Protein AF-A0A1C1CRP5-F1 (afdb_monomer)

Nearest PDB structures (foldseek):
  6kvr-assembly1_B  TM=8.098E-01  e=4.773E-04  Candida albicans
  6c62-assembly1_A  TM=5.305E-01  e=5.080E-01  Pseudomonas sp. ADP

Solvent-accessible surface area (backbone atoms only — not comparable to full-atom values): 12064 Å² total; per-residue (Å²): 129,80,80,52,67,69,58,51,44,52,56,53,55,47,52,35,59,66,62,52,54,75,89,77,50,73,94,62,85,77,65,90,82,62,85,79,63,86,61,44,58,70,77,66,62,77,53,55,70,73,57,50,57,56,73,73,46,52,73,69,59,61,68,70,44,84,86,74,65,75,59,69,38,72,71,68,89,82,67,82,66,62,58,65,71,72,38,59,44,57,64,61,40,49,45,28,69,76,68,75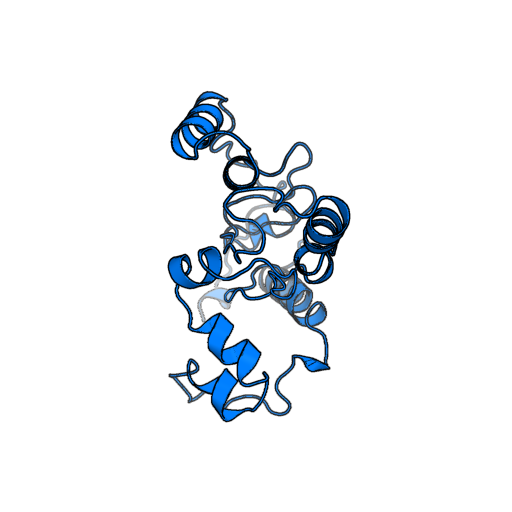,42,70,91,52,94,61,61,60,60,60,75,84,75,60,57,79,56,46,44,53,83,34,68,31,37,63,90,37,72,82,30,52,84,40,61,39,89,88,52,48,41,49,74,59,55,28,71,71,39,91,52,58,61,70,58,27,48,52,56,42,57,70,63,76,63,71,73,69,78,74,77,66,68,81,68,73,75,81,87,73,86,54,84,77,79,79,114

InterPro domains:
  IPR023631 Amidase signature domain [PF01425] (74-135)
  IPR036928 Amidase signature (AS) superfamily [G3DSA:3.90.1300.10] (48-143)
  IPR036928 Amidase signature (AS) superfamily [SSF75304] (32-136)

Mean predicted aligned error: 14.82 Å

Radius of gyration: 20.1 Å; Cα contacts (8 Å, |Δi|>4): 161; chains: 1; bounding box: 51×44×54 Å

Structure (mmCIF, N/CA/C/O backbone):
data_AF-A0A1C1CRP5-F1
#
_entry.id   AF-A0A1C1CRP5-F1
#
loop_
_atom_site.group_PDB
_atom_site.id
_atom_site.type_symbol
_atom_site.label_atom_id
_atom_site.label_alt_id
_atom_site.label_comp_id
_atom_site.label_asym_id
_atom_site.label_entity_id
_atom_site.label_seq_id
_atom_site.pdbx_PDB_ins_code
_atom_site.Cartn_x
_atom_site.Cartn_y
_atom_site.Cartn_z
_atom_site.occupancy
_atom_site.B_iso_or_equiv
_atom_site.auth_seq_id
_atom_site.auth_comp_id
_atom_site.auth_asym_id
_atom_site.auth_atom_id
_atom_site.pdbx_PDB_model_num
ATOM 1 N N . MET A 1 1 ? 32.586 8.707 -6.095 1.00 45.81 1 MET A N 1
ATOM 2 C CA . MET A 1 1 ? 31.789 8.830 -7.333 1.00 45.81 1 MET A CA 1
ATOM 3 C C . MET A 1 1 ? 30.351 9.066 -6.914 1.00 45.81 1 MET A C 1
ATOM 5 O O . MET A 1 1 ? 29.895 8.348 -6.031 1.00 45.81 1 MET A O 1
ATOM 9 N N . ALA A 1 2 ? 29.684 10.099 -7.433 1.00 69.44 2 ALA A N 1
ATOM 10 C CA . ALA A 1 2 ? 28.251 10.264 -7.196 1.00 69.44 2 ALA A CA 1
ATOM 11 C C . ALA A 1 2 ? 27.526 9.038 -7.776 1.00 69.44 2 ALA A C 1
ATOM 13 O O . ALA A 1 2 ? 27.884 8.590 -8.864 1.00 69.44 2 ALA A O 1
ATOM 14 N N . GLN A 1 3 ? 26.585 8.457 -7.032 1.00 75.81 3 GLN A N 1
ATOM 15 C CA . GLN A 1 3 ? 25.761 7.371 -7.562 1.00 75.81 3 GLN A CA 1
ATOM 16 C C . GLN A 1 3 ? 24.954 7.903 -8.747 1.00 75.81 3 GLN A C 1
ATOM 18 O O . GLN A 1 3 ? 24.420 9.012 -8.678 1.00 75.81 3 GLN A O 1
ATOM 23 N N . ASN A 1 4 ? 24.867 7.126 -9.823 1.00 89.00 4 ASN A N 1
ATOM 24 C CA . ASN A 1 4 ? 24.017 7.500 -10.947 1.00 89.00 4 ASN A CA 1
ATOM 25 C C . ASN A 1 4 ? 22.533 7.317 -10.571 1.00 89.00 4 ASN A C 1
ATOM 27 O O . ASN A 1 4 ? 22.198 6.442 -9.766 1.00 89.00 4 ASN A O 1
ATOM 31 N N . TRP A 1 5 ? 21.628 8.105 -11.151 1.00 87.12 5 TRP A N 1
ATOM 32 C CA . TRP A 1 5 ? 20.203 8.065 -10.815 1.00 87.12 5 TRP A CA 1
ATOM 33 C C . TRP A 1 5 ? 19.567 6.700 -11.117 1.00 87.12 5 TRP A C 1
ATOM 35 O O . TRP A 1 5 ? 18.699 6.271 -10.361 1.00 87.12 5 TRP A O 1
ATOM 45 N N . GLN A 1 6 ? 20.033 5.972 -12.142 1.00 90.12 6 GLN A N 1
ATOM 46 C CA . GLN A 1 6 ? 19.580 4.603 -12.426 1.00 90.12 6 GLN A CA 1
ATOM 47 C C . GLN A 1 6 ? 19.955 3.638 -11.294 1.00 90.12 6 GLN A C 1
ATOM 49 O O . GLN A 1 6 ? 19.154 2.786 -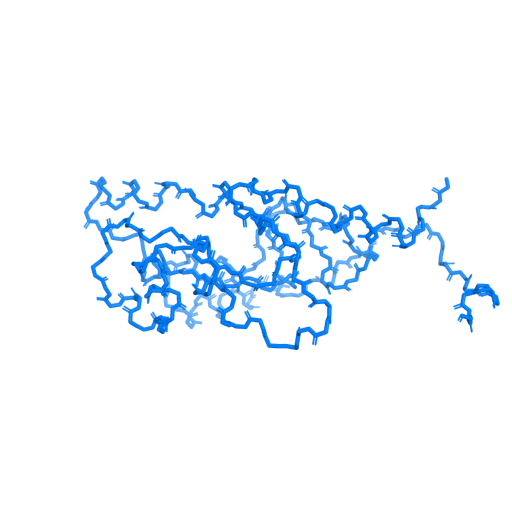10.919 1.00 90.12 6 GLN A O 1
ATOM 54 N N . GLN A 1 7 ? 21.154 3.780 -10.717 1.00 89.44 7 GLN A N 1
ATOM 55 C CA . GLN A 1 7 ? 21.597 2.946 -9.593 1.00 89.44 7 GLN A CA 1
ATOM 56 C C . GLN A 1 7 ? 20.789 3.258 -8.333 1.00 89.44 7 GLN A C 1
ATOM 58 O O . GLN A 1 7 ? 20.370 2.341 -7.625 1.00 89.44 7 GLN A O 1
ATOM 63 N N . ILE A 1 8 ? 20.528 4.547 -8.088 1.00 88.00 8 ILE A N 1
ATOM 64 C CA . ILE A 1 8 ? 19.656 5.004 -7.002 1.00 88.00 8 ILE A CA 1
ATOM 65 C C . ILE A 1 8 ? 18.254 4.413 -7.179 1.00 88.00 8 ILE A C 1
ATOM 67 O O . ILE A 1 8 ? 17.723 3.819 -6.244 1.00 88.00 8 ILE A O 1
ATOM 71 N N . ALA A 1 9 ? 17.669 4.526 -8.374 1.00 87.56 9 ALA A N 1
ATOM 72 C CA . ALA A 1 9 ? 16.340 4.001 -8.674 1.00 87.56 9 ALA A CA 1
ATOM 73 C C . ALA A 1 9 ? 16.270 2.479 -8.492 1.00 87.56 9 ALA A C 1
ATOM 75 O O . ALA A 1 9 ? 15.376 2.007 -7.796 1.00 87.56 9 ALA A O 1
ATOM 76 N N . SER A 1 10 ? 17.240 1.729 -9.031 1.00 88.56 10 SER A N 1
ATOM 77 C CA . SER A 1 10 ? 17.316 0.267 -8.880 1.00 88.56 10 SER A CA 1
ATOM 78 C C . SER A 1 10 ? 17.370 -0.136 -7.406 1.00 88.56 10 SER A C 1
ATOM 80 O O . SER A 1 10 ? 16.533 -0.899 -6.935 1.00 88.56 10 SER A O 1
ATOM 82 N N . THR A 1 11 ? 18.289 0.458 -6.640 1.00 87.00 11 THR A N 1
ATOM 83 C CA . THR A 1 11 ? 18.457 0.160 -5.206 1.00 87.00 11 THR A CA 1
ATOM 84 C C . THR A 1 11 ? 17.205 0.529 -4.398 1.00 87.00 11 THR A C 1
ATOM 86 O O . THR A 1 11 ? 16.767 -0.214 -3.515 1.00 87.00 11 THR A O 1
ATOM 89 N N . THR A 1 12 ? 16.591 1.673 -4.718 1.00 84.94 12 THR A N 1
ATOM 90 C CA . THR A 1 12 ? 15.370 2.144 -4.047 1.00 84.94 12 THR A CA 1
ATOM 91 C C . THR A 1 12 ? 14.186 1.226 -4.343 1.00 84.94 12 THR A C 1
ATOM 93 O O . THR A 1 12 ? 13.394 0.974 -3.444 1.00 84.94 12 THR A O 1
ATOM 96 N N . GLN A 1 13 ? 14.076 0.681 -5.559 1.00 85.75 13 GLN A N 1
ATOM 97 C CA . GLN A 1 13 ? 13.018 -0.264 -5.942 1.00 85.75 13 GLN A CA 1
ATOM 98 C C . GLN A 1 13 ? 13.221 -1.662 -5.347 1.00 85.75 13 GLN A C 1
ATOM 100 O O . GLN A 1 13 ? 12.249 -2.320 -4.974 1.00 85.75 13 GLN A O 1
ATOM 105 N N . GLU A 1 14 ? 14.465 -2.121 -5.212 1.00 87.00 14 GLU A N 1
ATOM 106 C CA . GLU A 1 14 ? 14.773 -3.421 -4.604 1.00 87.00 14 GLU A CA 1
ATOM 107 C C . GLU A 1 14 ? 14.389 -3.481 -3.122 1.00 87.00 14 GLU A C 1
ATOM 109 O O . GLU A 1 14 ? 13.975 -4.530 -2.630 1.00 87.00 14 GLU A O 1
ATOM 114 N N . THR A 1 15 ? 14.474 -2.354 -2.411 1.00 84.50 15 THR A N 1
ATOM 115 C CA . THR A 1 15 ? 14.163 -2.271 -0.976 1.00 84.50 15 THR A CA 1
ATOM 116 C C . THR A 1 15 ? 12.732 -2.741 -0.648 1.00 84.50 15 THR A C 1
ATOM 118 O O . THR A 1 15 ? 12.596 -3.734 0.072 1.00 84.50 15 THR A O 1
ATOM 121 N N . PRO A 1 16 ? 11.652 -2.136 -1.188 1.00 82.06 16 PRO A N 1
ATOM 122 C CA . PRO A 1 16 ? 10.288 -2.593 -0.928 1.00 82.06 16 PRO A CA 1
ATOM 123 C C . PRO A 1 16 ? 10.018 -3.992 -1.496 1.00 82.06 16 PRO A C 1
ATOM 125 O O . PRO A 1 16 ? 9.304 -4.766 -0.863 1.00 82.06 16 PRO A O 1
ATOM 128 N N . LEU A 1 17 ? 10.614 -4.365 -2.636 1.00 83.56 17 LEU A N 1
ATOM 129 C CA . LEU A 1 17 ? 10.466 -5.715 -3.199 1.00 83.56 17 LEU A CA 1
ATOM 130 C C . LEU A 1 17 ? 11.037 -6.798 -2.269 1.00 83.56 17 LEU A C 1
ATOM 132 O O . LEU A 1 17 ? 10.461 -7.885 -2.144 1.00 83.56 17 LEU A O 1
ATOM 136 N N . ASN A 1 18 ? 12.140 -6.500 -1.580 1.00 86.56 18 ASN A N 1
ATOM 137 C CA . ASN A 1 18 ? 12.732 -7.383 -0.578 1.00 86.56 18 ASN A CA 1
ATOM 138 C C . ASN A 1 18 ? 11.898 -7.463 0.705 1.00 86.56 18 ASN A C 1
ATOM 140 O O . ASN A 1 18 ? 11.856 -8.529 1.317 1.00 86.56 18 ASN A O 1
ATOM 144 N N . CYS A 1 19 ? 11.183 -6.396 1.074 1.00 84.56 19 CYS A N 1
ATOM 145 C CA . CYS A 1 19 ? 10.260 -6.402 2.213 1.00 84.56 19 CYS A CA 1
ATOM 146 C C . CYS A 1 19 ? 9.024 -7.286 1.987 1.00 84.56 19 CYS A C 1
ATOM 148 O O . CYS A 1 19 ? 8.374 -7.663 2.958 1.00 84.56 19 CYS A O 1
ATOM 150 N N . ILE A 1 20 ? 8.682 -7.633 0.739 1.00 84.19 20 ILE A N 1
ATOM 151 C CA . ILE A 1 20 ? 7.552 -8.524 0.442 1.00 84.19 20 ILE A CA 1
ATOM 152 C C . ILE A 1 20 ? 7.949 -9.983 0.749 1.00 84.19 20 ILE A C 1
ATOM 154 O O . ILE A 1 20 ? 8.800 -10.546 0.038 1.00 84.19 20 ILE A O 1
ATOM 158 N N . PRO A 1 21 ? 7.305 -10.640 1.737 1.00 83.38 21 PRO A N 1
ATOM 159 C CA . PRO A 1 21 ? 7.503 -12.052 2.042 1.00 83.38 21 PRO A CA 1
ATOM 160 C C . PRO A 1 21 ? 7.280 -12.939 0.818 1.00 83.38 21 PRO A C 1
ATOM 162 O O . PRO A 1 21 ? 6.377 -12.709 0.015 1.00 83.38 21 PRO A O 1
ATOM 165 N N . LYS A 1 22 ? 8.059 -14.021 0.704 1.00 84.56 22 LYS A N 1
ATOM 166 C CA . LYS A 1 22 ? 7.970 -14.960 -0.430 1.00 84.56 22 LYS A CA 1
ATOM 167 C C . LYS A 1 22 ? 6.565 -15.542 -0.621 1.00 84.56 22 LYS A C 1
ATOM 169 O O . LYS A 1 22 ? 6.168 -15.763 -1.756 1.00 84.56 22 LYS A O 1
ATOM 174 N N . VAL A 1 23 ? 5.820 -15.742 0.468 1.00 83.00 23 VAL A N 1
ATOM 175 C CA . VAL A 1 23 ? 4.441 -16.264 0.452 1.00 83.00 23 VAL A CA 1
ATOM 176 C C . VAL A 1 23 ? 3.440 -15.316 -0.221 1.00 83.00 23 VAL A C 1
ATOM 178 O O . VAL A 1 23 ? 2.425 -15.773 -0.729 1.00 83.00 23 VAL A O 1
ATOM 181 N N . TRP A 1 24 ? 3.728 -14.012 -0.282 1.00 80.44 24 TRP A N 1
ATOM 182 C CA . TRP A 1 24 ? 2.871 -13.027 -0.955 1.00 80.44 24 TRP A CA 1
ATOM 183 C C . TRP A 1 24 ? 3.261 -12.787 -2.416 1.00 80.44 24 TRP A C 1
ATOM 185 O O . TRP A 1 24 ? 2.583 -12.044 -3.124 1.00 80.44 24 TRP A O 1
ATOM 195 N N . ARG A 1 25 ? 4.360 -13.387 -2.889 1.00 84.25 25 ARG A N 1
ATOM 196 C CA . ARG A 1 25 ? 4.814 -13.221 -4.272 1.00 84.25 25 ARG A CA 1
ATOM 197 C C . ARG A 1 25 ? 4.016 -14.128 -5.200 1.00 84.25 25 ARG A C 1
ATOM 199 O O . ARG A 1 25 ? 3.719 -15.275 -4.876 1.00 84.25 25 ARG A O 1
ATOM 206 N N . LEU A 1 26 ? 3.728 -13.622 -6.395 1.00 82.75 26 LEU A N 1
ATOM 207 C CA . LEU A 1 26 ? 3.142 -14.428 -7.459 1.00 82.75 26 LEU A CA 1
ATOM 208 C C . LEU A 1 26 ? 4.104 -15.574 -7.838 1.00 82.75 26 LEU A C 1
ATOM 210 O O . LEU A 1 26 ? 5.278 -15.303 -8.093 1.00 82.75 26 LEU A O 1
ATOM 214 N N . PRO A 1 27 ? 3.628 -16.831 -7.942 1.00 81.19 27 PRO A N 1
ATOM 215 C CA . PRO A 1 27 ? 4.473 -17.967 -8.324 1.00 81.19 27 PRO A CA 1
ATOM 216 C C . PRO A 1 27 ? 5.075 -17.839 -9.726 1.00 81.19 27 PRO A C 1
ATOM 218 O O . PRO A 1 27 ? 6.161 -18.342 -9.993 1.00 81.19 27 PRO A O 1
ATOM 221 N N . GLN A 1 28 ? 4.349 -17.180 -10.629 1.00 83.06 28 GLN A N 1
ATOM 222 C CA . GLN A 1 28 ? 4.798 -16.880 -11.982 1.00 83.06 28 GLN A CA 1
ATOM 223 C C . GLN A 1 28 ? 4.514 -15.406 -12.282 1.00 83.06 28 GLN A C 1
ATOM 225 O O . GLN A 1 28 ? 3.410 -14.947 -11.945 1.00 83.06 28 GLN A O 1
ATOM 230 N N . PRO A 1 29 ? 5.461 -14.692 -12.919 1.00 83.81 29 PRO A N 1
ATOM 231 C CA . PRO A 1 29 ? 5.241 -13.340 -13.413 1.00 83.81 29 PRO A CA 1
ATOM 232 C C . PRO A 1 29 ? 4.008 -13.267 -14.316 1.00 83.81 29 PRO A C 1
ATOM 234 O O . PRO A 1 29 ? 3.669 -14.232 -15.003 1.00 83.81 29 PRO A O 1
ATOM 237 N N . LEU A 1 30 ? 3.333 -12.119 -14.299 1.00 84.50 30 LEU A N 1
ATOM 238 C CA . LEU A 1 30 ? 2.274 -11.834 -15.261 1.00 84.50 30 LEU A CA 1
ATOM 239 C C . LEU A 1 30 ? 2.890 -11.492 -16.617 1.00 84.50 30 LEU A C 1
ATOM 241 O O . LEU A 1 30 ? 4.011 -10.989 -16.687 1.00 84.50 30 LEU A O 1
ATOM 245 N N . ASP A 1 31 ? 2.135 -11.746 -17.680 1.00 87.25 31 ASP A N 1
ATOM 246 C CA . ASP A 1 31 ? 2.494 -11.267 -19.008 1.00 87.25 31 ASP A CA 1
ATOM 247 C C . ASP A 1 31 ? 2.504 -9.730 -19.022 1.00 87.25 31 ASP A C 1
ATOM 249 O O . ASP A 1 31 ? 1.553 -9.089 -18.573 1.00 87.25 31 ASP A O 1
ATOM 253 N N . HIS A 1 32 ? 3.570 -9.140 -19.564 1.00 86.00 32 HIS A N 1
ATOM 254 C CA . HIS A 1 32 ? 3.704 -7.695 -19.733 1.00 86.00 32 HIS A CA 1
ATOM 255 C C . HIS A 1 32 ? 2.663 -7.105 -20.700 1.00 86.00 32 HIS A C 1
ATOM 257 O O . HIS A 1 32 ? 2.460 -5.892 -20.693 1.00 86.00 32 HIS A O 1
ATOM 263 N N . SER A 1 33 ? 1.997 -7.935 -21.515 1.00 89.88 33 SER A N 1
ATOM 264 C CA . SER A 1 33 ? 0.887 -7.512 -22.379 1.00 89.88 33 SER A CA 1
ATOM 265 C C . SER A 1 33 ? -0.447 -7.334 -21.633 1.00 89.88 33 SER A C 1
ATOM 267 O O . SER A 1 33 ? -1.376 -6.720 -22.164 1.00 89.88 33 SER A O 1
ATOM 269 N N . LEU A 1 34 ? -0.559 -7.844 -20.399 1.00 87.50 34 LEU A N 1
ATOM 270 C CA . LEU A 1 34 ? -1.784 -7.771 -19.609 1.00 87.50 34 LEU A CA 1
ATOM 271 C C . LEU A 1 34 ? -1.995 -6.351 -19.067 1.00 87.50 34 LEU A C 1
ATOM 273 O O . LEU A 1 34 ? -1.315 -5.906 -18.148 1.00 87.50 34 LEU A O 1
ATOM 277 N N . ILE A 1 35 ? -2.987 -5.655 -19.620 1.00 87.94 35 ILE A N 1
ATOM 278 C CA . ILE A 1 35 ? -3.316 -4.269 -19.247 1.00 87.94 35 ILE A CA 1
ATOM 279 C C . ILE A 1 35 ? -4.137 -4.209 -17.947 1.00 87.94 35 ILE A C 1
ATOM 281 O O . ILE A 1 35 ? -3.995 -3.283 -17.152 1.00 87.94 35 ILE A O 1
ATOM 285 N N . GLU A 1 36 ? -5.012 -5.190 -17.725 1.00 87.56 36 GLU A N 1
ATOM 286 C CA . GLU A 1 36 ? -5.965 -5.203 -16.614 1.00 87.56 36 GLU A CA 1
ATOM 287 C C . GLU A 1 36 ? -5.537 -6.219 -15.551 1.00 87.56 36 GLU A C 1
ATOM 289 O O . GLU A 1 36 ? -5.609 -7.429 -15.764 1.00 87.56 36 GLU A O 1
ATOM 294 N N . VAL A 1 37 ? -5.105 -5.721 -14.390 1.00 86.12 37 VAL A N 1
ATOM 295 C CA . VAL A 1 37 ? -4.599 -6.550 -13.282 1.00 86.12 37 VAL A CA 1
ATOM 296 C C . VAL A 1 37 ? -5.531 -6.591 -12.068 1.00 86.12 37 VAL A C 1
ATOM 298 O O . VAL A 1 37 ? -5.231 -7.279 -11.094 1.00 86.12 37 VAL A O 1
ATOM 301 N N . ARG A 1 38 ? -6.687 -5.909 -12.098 1.00 84.38 38 ARG A N 1
ATOM 302 C CA . ARG A 1 38 ? -7.617 -5.878 -10.951 1.00 84.38 38 ARG A CA 1
ATOM 303 C C . ARG A 1 38 ? -8.176 -7.254 -10.583 1.00 84.38 38 ARG A C 1
ATOM 305 O O . ARG A 1 38 ? -8.445 -7.504 -9.416 1.00 84.38 38 ARG A O 1
ATOM 312 N N . SER A 1 39 ? -8.332 -8.153 -11.555 1.00 83.88 39 SER A N 1
ATOM 313 C CA . SER A 1 39 ? -8.855 -9.514 -11.345 1.00 83.88 39 SER A CA 1
ATOM 314 C C . SER A 1 39 ? -7.797 -10.528 -10.889 1.00 83.88 39 SER A C 1
ATOM 316 O O . SER A 1 39 ? -8.133 -11.673 -10.567 1.00 83.88 39 SER A O 1
ATOM 318 N N . VAL A 1 40 ? -6.519 -10.133 -10.845 1.00 84.75 40 VAL A N 1
ATOM 319 C CA . VAL A 1 40 ? -5.395 -11.022 -10.513 1.00 84.75 40 VAL A CA 1
ATOM 320 C C . VAL A 1 40 ? -5.497 -11.595 -9.093 1.00 84.75 40 VAL A C 1
ATOM 322 O O . VAL A 1 40 ? -5.315 -12.808 -8.969 1.00 84.75 40 VAL A O 1
ATOM 325 N N . PRO A 1 41 ? -5.825 -10.820 -8.034 1.00 81.44 41 PRO A N 1
ATOM 326 C CA . PRO A 1 41 ? -5.929 -11.365 -6.678 1.00 81.44 41 PRO A CA 1
ATOM 327 C C . PRO A 1 41 ? -6.925 -12.528 -6.562 1.00 81.44 41 PRO A C 1
ATOM 329 O O . PRO A 1 41 ? -6.595 -13.537 -5.941 1.00 81.44 41 PRO A O 1
ATOM 332 N N . ARG A 1 42 ? -8.087 -12.424 -7.230 1.00 81.12 42 ARG A N 1
ATOM 333 C CA . ARG A 1 42 ? -9.106 -13.488 -7.296 1.00 81.12 42 ARG A CA 1
ATOM 334 C C . ARG A 1 42 ? -8.630 -14.682 -8.124 1.00 81.12 42 ARG A C 1
ATOM 336 O O . ARG A 1 42 ? -8.629 -15.815 -7.662 1.00 81.12 42 ARG A O 1
ATOM 343 N N . THR A 1 43 ? -8.179 -14.426 -9.353 1.00 81.00 43 THR A N 1
ATOM 344 C CA . THR A 1 43 ? -7.844 -15.487 -10.324 1.00 81.00 43 THR A CA 1
ATOM 345 C C . THR A 1 43 ? -6.650 -16.340 -9.887 1.00 81.00 43 THR A C 1
ATOM 347 O O . THR A 1 43 ? -6.536 -17.500 -10.275 1.00 81.00 43 THR A O 1
ATOM 350 N N . ARG A 1 44 ? -5.729 -15.775 -9.097 1.00 79.94 44 ARG A N 1
ATOM 351 C CA . ARG A 1 44 ? -4.489 -16.451 -8.686 1.00 79.94 44 ARG A CA 1
ATOM 352 C C . ARG A 1 44 ? -4.570 -17.120 -7.314 1.00 79.94 44 ARG A C 1
ATOM 354 O O . ARG A 1 44 ? -3.568 -17.696 -6.900 1.00 79.94 44 ARG A O 1
ATOM 361 N N . GLY A 1 45 ? -5.713 -17.047 -6.623 1.00 72.62 45 GLY A N 1
ATOM 362 C CA . GLY A 1 45 ? -5.887 -17.661 -5.301 1.00 72.62 45 GLY A CA 1
ATOM 363 C C . GLY A 1 45 ? -4.885 -17.148 -4.263 1.00 72.62 45 GLY A C 1
ATOM 364 O O . GLY A 1 45 ? -4.472 -17.893 -3.381 1.00 72.62 45 GLY A O 1
ATOM 365 N N . LEU A 1 46 ? -4.444 -15.890 -4.396 1.00 73.31 46 LEU A N 1
ATOM 366 C CA . LEU A 1 46 ? -3.462 -15.289 -3.484 1.00 73.31 46 LEU A CA 1
ATOM 367 C C . LEU A 1 46 ? -4.032 -15.039 -2.085 1.00 73.31 46 LEU A C 1
ATOM 369 O O . LEU A 1 46 ? -3.276 -14.798 -1.146 1.00 73.31 46 LEU A O 1
ATOM 373 N N . ARG A 1 47 ? -5.359 -15.017 -1.974 1.00 72.44 47 ARG A N 1
ATOM 374 C CA . ARG A 1 47 ? -6.111 -14.629 -0.786 1.00 72.44 47 ARG A CA 1
ATOM 375 C C . ARG A 1 47 ? -7.269 -15.588 -0.586 1.00 72.44 47 ARG A C 1
ATOM 377 O O . ARG A 1 47 ? -7.763 -16.172 -1.549 1.00 72.44 47 ARG A O 1
ATOM 384 N N . THR A 1 48 ? -7.679 -15.755 0.665 1.00 78.69 48 THR A N 1
ATOM 385 C CA . THR A 1 48 ? -8.915 -16.476 0.980 1.00 78.69 48 THR A CA 1
ATOM 386 C C . THR A 1 48 ? -10.124 -15.650 0.535 1.00 78.69 48 THR A C 1
ATOM 388 O O . THR A 1 48 ? -10.032 -14.427 0.434 1.00 78.69 48 THR A O 1
ATOM 391 N N . GLU A 1 49 ? -11.270 -16.296 0.303 1.00 78.94 49 GLU A N 1
ATOM 392 C CA . GLU A 1 49 ? -12.518 -15.587 -0.036 1.00 78.94 49 GLU A CA 1
ATOM 393 C C . GLU A 1 49 ? -12.876 -14.530 1.022 1.00 78.94 49 GLU A C 1
ATOM 395 O O . GLU A 1 49 ? -13.220 -13.406 0.679 1.00 78.94 49 GLU A O 1
ATOM 400 N N . GLU A 1 50 ? -12.664 -14.832 2.309 1.00 78.38 50 GLU A N 1
ATOM 401 C CA . GLU A 1 50 ? -12.881 -13.875 3.405 1.00 78.38 50 GLU A CA 1
ATOM 402 C C . GLU A 1 50 ? -12.000 -12.619 3.273 1.00 78.38 50 GLU A C 1
ATOM 404 O O . GLU A 1 50 ? -12.465 -11.506 3.506 1.00 78.38 50 GLU A O 1
ATOM 409 N N . GLN A 1 51 ? -10.735 -12.774 2.872 1.00 79.94 51 GLN A N 1
ATOM 410 C CA . GLN A 1 51 ? -9.827 -11.644 2.653 1.00 79.94 51 GLN A CA 1
ATOM 411 C C . GLN A 1 51 ? -10.192 -10.847 1.396 1.00 79.94 51 GLN A C 1
ATOM 413 O O . GLN A 1 51 ? -10.064 -9.625 1.383 1.00 79.94 51 GLN A O 1
ATOM 418 N N . LEU A 1 52 ? -10.642 -11.516 0.333 1.00 80.94 52 LEU A N 1
ATOM 419 C CA . LEU A 1 52 ? -11.085 -10.846 -0.891 1.00 80.94 52 LEU A CA 1
ATOM 420 C C . LEU A 1 52 ? -12.337 -10.005 -0.633 1.00 80.94 52 LEU A C 1
ATOM 422 O O . LEU A 1 52 ? -12.364 -8.832 -1.012 1.00 80.94 52 LEU A O 1
ATOM 426 N N . ASP A 1 53 ? -13.302 -10.546 0.110 1.00 81.44 53 ASP A N 1
ATOM 427 C CA . ASP A 1 53 ? -14.502 -9.817 0.518 1.00 81.44 53 ASP A CA 1
ATOM 428 C C . ASP A 1 53 ? -14.159 -8.545 1.300 1.00 81.44 53 ASP A C 1
ATOM 430 O O . ASP A 1 53 ? -14.831 -7.527 1.151 1.00 81.44 53 ASP A O 1
ATOM 434 N N . VAL A 1 54 ? -13.119 -8.568 2.140 1.00 78.31 54 VAL A N 1
ATOM 435 C CA . VAL A 1 54 ? -12.651 -7.382 2.880 1.00 78.31 54 VAL A CA 1
ATOM 436 C C . VAL A 1 54 ? -12.092 -6.316 1.940 1.00 78.31 54 VAL A C 1
ATOM 438 O O . VAL A 1 54 ? -12.428 -5.141 2.083 1.00 78.31 54 VAL A O 1
ATOM 441 N N . THR A 1 55 ? -11.286 -6.711 0.954 1.00 77.94 55 THR A N 1
ATOM 442 C CA . THR A 1 55 ? -10.610 -5.762 0.049 1.00 77.94 55 THR A CA 1
ATOM 443 C C . THR A 1 55 ? -11.550 -5.003 -0.871 1.00 77.94 55 THR A C 1
ATOM 445 O O . THR A 1 55 ? -11.225 -3.915 -1.343 1.00 77.94 55 THR A O 1
ATOM 448 N N . GLU A 1 56 ? -12.705 -5.594 -1.156 1.00 82.56 56 GLU A N 1
ATOM 449 C CA . GLU A 1 56 ? -13.698 -5.043 -2.073 1.00 82.56 56 GLU A CA 1
ATOM 450 C C . GLU A 1 56 ? -14.786 -4.251 -1.356 1.00 82.56 56 GLU A C 1
ATOM 452 O O . GLU A 1 56 ? -15.587 -3.570 -1.998 1.00 82.56 56 GLU A O 1
ATOM 457 N N . GLN A 1 57 ? -14.792 -4.301 -0.024 1.00 80.56 57 GLN A N 1
ATOM 458 C CA . GLN A 1 57 ? -15.668 -3.478 0.785 1.00 80.56 57 GLN A CA 1
ATOM 459 C C . GLN A 1 57 ? -15.214 -2.027 0.782 1.00 80.56 57 GLN A C 1
ATOM 461 O O . GLN A 1 57 ? -14.031 -1.683 0.881 1.00 80.56 57 GLN A O 1
ATOM 466 N N . THR A 1 58 ? -16.203 -1.149 0.771 1.00 83.44 58 THR A N 1
ATOM 467 C CA . THR A 1 58 ? -15.996 0.277 0.970 1.00 83.44 58 THR A CA 1
ATOM 468 C C . THR A 1 58 ? -15.515 0.561 2.394 1.00 83.44 58 THR A C 1
ATOM 470 O O . THR A 1 58 ? -15.816 -0.167 3.342 1.00 83.44 58 THR A O 1
ATOM 473 N N . ALA A 1 59 ? -14.814 1.682 2.584 1.00 77.88 59 ALA A N 1
ATOM 474 C CA . ALA A 1 59 ? -14.365 2.102 3.913 1.00 77.88 59 ALA A CA 1
ATOM 475 C C . ALA A 1 59 ? -15.526 2.224 4.924 1.00 77.88 59 ALA A C 1
ATOM 477 O O . ALA A 1 59 ? -15.353 1.945 6.108 1.00 77.88 59 ALA A O 1
ATOM 478 N N . SER A 1 60 ? -16.723 2.613 4.468 1.00 79.12 60 SER A N 1
ATOM 479 C CA . SER A 1 60 ? -17.919 2.703 5.312 1.00 79.12 60 SER A CA 1
ATOM 480 C C . SER A 1 60 ? -18.391 1.337 5.810 1.00 79.12 60 SER A C 1
ATOM 482 O O . SER A 1 60 ? -18.742 1.212 6.982 1.00 79.12 60 SER A O 1
ATOM 484 N N . GLU A 1 61 ? -18.365 0.318 4.950 1.00 80.50 61 GLU A N 1
ATOM 485 C CA . GLU A 1 61 ? -18.705 -1.061 5.320 1.00 80.50 61 GLU A CA 1
ATOM 486 C C . GLU A 1 61 ? -17.670 -1.644 6.287 1.00 80.50 61 GLU A C 1
ATOM 488 O O . GLU A 1 61 ? -18.044 -2.255 7.288 1.00 80.50 61 GLU A O 1
ATOM 493 N N . GLN A 1 62 ? -16.380 -1.370 6.061 1.00 76.81 62 GLN A N 1
ATOM 494 C CA . GLN A 1 62 ? -15.303 -1.823 6.947 1.00 76.81 62 GLN A CA 1
ATOM 495 C C . GLN A 1 62 ? -15.407 -1.216 8.355 1.00 76.81 62 GLN A C 1
ATOM 497 O O . GLN A 1 62 ? -15.252 -1.926 9.345 1.00 76.81 62 GLN A O 1
ATOM 502 N N . VAL A 1 63 ? -15.729 0.079 8.470 1.00 74.62 63 VAL A N 1
ATOM 503 C CA . VAL A 1 63 ? -15.914 0.749 9.774 1.00 74.62 63 VAL A CA 1
ATOM 504 C C . VAL A 1 63 ? -17.170 0.262 10.510 1.00 74.62 63 VAL A C 1
ATOM 506 O O . VAL A 1 63 ? -17.204 0.302 11.741 1.00 74.62 63 VAL A O 1
ATOM 509 N N . ALA A 1 64 ? -18.202 -0.173 9.777 1.00 72.00 64 ALA A N 1
ATOM 510 C CA . ALA A 1 64 ? -19.457 -0.663 10.345 1.00 72.00 64 ALA A CA 1
ATOM 511 C C . ALA A 1 64 ? -19.378 -2.114 10.851 1.00 72.00 64 ALA A C 1
ATOM 513 O O . ALA A 1 64 ? -20.214 -2.515 11.665 1.00 72.00 64 ALA A O 1
ATOM 514 N N . ARG A 1 65 ? -18.400 -2.906 10.391 1.00 67.44 65 ARG A N 1
ATOM 515 C CA . ARG A 1 65 ? -18.210 -4.275 10.878 1.00 67.44 65 ARG A CA 1
ATOM 516 C C . ARG A 1 65 ? -17.803 -4.295 12.358 1.00 67.44 65 ARG A C 1
ATOM 518 O O . ARG A 1 65 ? -17.126 -3.376 12.828 1.00 67.44 65 ARG A O 1
ATOM 525 N N . PRO A 1 66 ? -18.175 -5.359 13.096 1.00 57.62 66 PRO A N 1
ATOM 526 C CA . PRO A 1 66 ? -17.617 -5.623 14.413 1.00 57.62 66 PRO A CA 1
ATOM 527 C C . PRO A 1 66 ? -16.093 -5.593 14.323 1.00 57.62 66 PRO A C 1
ATOM 529 O O . PRO A 1 66 ? -15.485 -6.307 13.522 1.00 57.62 66 PRO A O 1
ATOM 532 N N . ARG A 1 67 ? -15.474 -4.711 15.110 1.00 58.47 67 ARG A N 1
ATOM 533 C CA . ARG A 1 67 ? -14.021 -4.660 15.243 1.00 58.47 67 ARG A CA 1
ATOM 534 C C . ARG A 1 67 ? -13.640 -5.849 16.108 1.00 58.47 67 ARG A C 1
ATOM 536 O O . ARG A 1 67 ? -13.514 -5.702 17.312 1.00 58.47 67 ARG A O 1
ATOM 543 N N . ASP A 1 68 ? -13.525 -7.019 15.493 1.00 51.56 68 ASP A N 1
ATOM 544 C CA . ASP A 1 68 ? -13.147 -8.265 16.170 1.00 51.56 68 ASP A CA 1
ATOM 545 C C . ASP A 1 68 ? -11.628 -8.520 16.087 1.00 51.56 68 ASP A C 1
ATOM 547 O O . ASP A 1 68 ? -11.175 -9.647 16.251 1.00 51.56 68 ASP A O 1
ATOM 551 N N . GLY A 1 69 ? -10.818 -7.494 15.786 1.00 51.59 69 GLY A N 1
ATOM 552 C CA . GLY A 1 69 ? -9.353 -7.615 15.698 1.00 51.59 69 GLY A CA 1
ATOM 553 C C . GLY A 1 69 ? -8.857 -8.548 14.584 1.00 51.59 69 GLY A C 1
ATOM 554 O O . GLY A 1 69 ? -7.716 -8.991 14.600 1.00 51.59 69 GLY A O 1
ATOM 555 N N . LYS A 1 70 ? -9.722 -8.906 13.624 1.00 50.00 70 LYS A N 1
ATOM 556 C CA . LYS A 1 70 ? -9.372 -9.796 12.501 1.00 50.00 70 LYS A CA 1
ATOM 557 C C . LYS A 1 70 ? -8.872 -9.062 11.257 1.00 50.00 70 LYS A C 1
ATOM 559 O O . LYS A 1 70 ? -8.346 -9.698 10.348 1.00 50.00 70 LYS A O 1
ATOM 564 N N . LEU A 1 71 ? -9.066 -7.746 11.184 1.00 47.25 71 LEU A N 1
ATOM 565 C CA . LEU A 1 71 ? -8.685 -6.944 10.024 1.00 47.25 71 LEU A CA 1
ATOM 566 C C . LEU A 1 71 ? -7.263 -6.415 10.215 1.00 47.25 71 LEU A C 1
ATOM 568 O O . LEU A 1 71 ? -7.047 -5.412 10.890 1.00 47.25 71 LEU A O 1
ATOM 572 N N . SER A 1 72 ? -6.284 -7.084 9.607 1.00 46.91 72 SER A N 1
ATOM 573 C CA . SER A 1 72 ? -4.926 -6.551 9.524 1.00 46.91 72 SER A CA 1
ATOM 574 C C . SER A 1 72 ? -4.876 -5.403 8.510 1.00 46.91 72 SER A C 1
ATOM 576 O O . SER A 1 72 ? -5.243 -5.596 7.354 1.00 46.91 72 SER A O 1
ATOM 578 N N . SER A 1 73 ? -4.353 -4.239 8.907 1.00 47.69 73 SER A N 1
ATOM 579 C CA . SER A 1 73 ? -4.273 -2.991 8.112 1.00 47.69 73 SER A CA 1
ATOM 580 C C . SER A 1 73 ? -3.354 -3.060 6.866 1.00 47.69 73 SER A C 1
ATOM 582 O O . SER A 1 73 ? -3.072 -2.060 6.206 1.00 47.69 73 SER A O 1
ATOM 584 N N . ALA A 1 74 ? -2.848 -4.242 6.517 1.00 42.56 74 ALA A N 1
ATOM 585 C CA . ALA A 1 74 ? -1.823 -4.442 5.498 1.00 42.56 74 ALA A CA 1
ATOM 586 C C . ALA A 1 74 ? -2.410 -4.627 4.083 1.00 42.56 74 ALA A C 1
ATOM 588 O O . ALA A 1 74 ? -2.167 -5.640 3.429 1.00 42.56 74 ALA A O 1
ATOM 589 N N . GLU A 1 75 ? -3.188 -3.662 3.583 1.00 44.72 75 GLU A N 1
ATOM 590 C CA . GLU A 1 75 ? -3.795 -3.755 2.244 1.00 44.72 75 GLU A CA 1
ATOM 591 C C . GLU A 1 75 ? -3.764 -2.425 1.495 1.00 44.72 75 GLU A C 1
ATOM 593 O O . GLU A 1 75 ? -4.768 -1.728 1.385 1.00 44.72 75 GLU A O 1
ATOM 598 N N . ILE A 1 76 ? -2.595 -2.039 0.977 1.00 42.16 76 ILE A N 1
ATOM 599 C CA . ILE A 1 76 ? -2.463 -0.795 0.210 1.00 42.16 76 ILE A CA 1
ATOM 600 C C . ILE A 1 76 ? -1.608 -1.036 -1.029 1.00 42.16 76 ILE A C 1
ATOM 602 O O . ILE A 1 76 ? -0.459 -1.467 -0.952 1.00 42.16 76 ILE A O 1
ATOM 606 N N . ASN A 1 77 ? -2.219 -0.760 -2.179 1.00 43.59 77 ASN A N 1
ATOM 607 C CA . ASN A 1 77 ? -1.621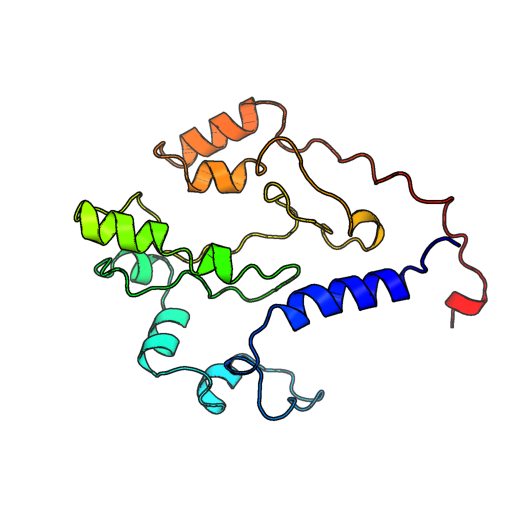 -0.759 -3.506 1.00 43.59 77 ASN A CA 1
ATOM 608 C C . ASN A 1 77 ? -0.927 0.600 -3.753 1.00 43.59 77 ASN A C 1
ATOM 610 O O . ASN A 1 77 ? -1.460 1.627 -3.333 1.00 43.59 77 ASN A O 1
ATOM 614 N N . CYS A 1 78 ? 0.218 0.585 -4.449 1.00 50.94 78 CYS A N 1
ATOM 615 C CA . CYS A 1 78 ? 1.241 1.647 -4.594 1.00 50.94 78 CYS A CA 1
ATOM 616 C C . CYS A 1 78 ? 2.301 1.667 -3.473 1.00 50.94 78 CYS A C 1
ATOM 618 O O . CYS A 1 78 ? 2.260 2.495 -2.566 1.00 50.94 78 CYS A O 1
ATOM 620 N N . LEU A 1 79 ? 3.292 0.773 -3.555 1.00 62.47 79 LEU A N 1
ATOM 621 C CA . LEU A 1 79 ? 4.380 0.692 -2.577 1.00 62.47 79 LEU A CA 1
ATOM 622 C C . LEU A 1 79 ? 5.617 1.451 -3.066 1.00 62.47 79 LEU A C 1
ATOM 624 O O . LEU A 1 79 ? 6.517 0.861 -3.657 1.00 62.47 79 LEU A O 1
ATOM 628 N N . THR A 1 80 ? 5.691 2.752 -2.782 1.00 70.38 80 THR A N 1
ATOM 629 C CA . THR A 1 80 ? 7.005 3.423 -2.761 1.00 70.38 80 THR A CA 1
ATOM 630 C C . THR A 1 80 ? 7.854 2.889 -1.606 1.00 70.38 80 THR A C 1
ATOM 632 O O . THR A 1 80 ? 9.059 2.707 -1.736 1.00 70.38 80 THR A O 1
ATOM 635 N N . ALA A 1 81 ? 7.205 2.582 -0.484 1.00 75.62 81 ALA A N 1
ATOM 636 C CA . ALA A 1 81 ? 7.794 1.907 0.657 1.00 75.62 81 ALA A CA 1
ATOM 637 C C . ALA A 1 81 ? 6.772 0.927 1.245 1.00 75.62 81 ALA A C 1
ATOM 639 O O . ALA A 1 81 ? 5.564 1.150 1.142 1.00 75.62 81 ALA A O 1
ATOM 640 N N . PHE A 1 82 ? 7.257 -0.159 1.844 1.00 77.62 82 PHE A N 1
ATOM 641 C CA . PHE A 1 82 ? 6.418 -1.200 2.426 1.00 77.62 82 PHE A CA 1
ATOM 642 C C . PHE A 1 82 ? 6.907 -1.564 3.824 1.00 77.62 82 PHE A C 1
ATOM 644 O O . PHE A 1 82 ? 8.080 -1.877 4.009 1.00 77.62 82 PHE A O 1
ATOM 651 N N . PHE A 1 83 ? 5.996 -1.514 4.794 1.00 76.94 83 PHE A N 1
ATOM 652 C CA . PHE A 1 83 ? 6.288 -1.635 6.224 1.00 76.94 83 PHE A CA 1
ATOM 653 C C . PHE A 1 83 ? 5.361 -2.684 6.858 1.00 76.94 83 PHE A C 1
ATOM 655 O O . PHE A 1 83 ? 4.413 -2.323 7.559 1.00 76.94 83 PHE A O 1
ATOM 662 N N . PRO A 1 84 ? 5.542 -3.981 6.538 1.00 72.94 84 PRO A N 1
ATOM 663 C CA . PRO A 1 84 ? 4.628 -5.025 6.990 1.00 72.94 84 PRO A CA 1
ATOM 664 C C . PRO A 1 84 ? 4.629 -5.178 8.513 1.00 72.94 84 PRO A C 1
ATOM 666 O O . PRO A 1 84 ? 3.565 -5.389 9.082 1.00 72.94 84 PRO A O 1
ATOM 669 N N . ASP A 1 85 ? 5.774 -5.018 9.178 1.00 72.88 85 ASP A N 1
ATOM 670 C CA . ASP A 1 85 ? 5.882 -5.184 10.633 1.00 72.88 85 ASP A CA 1
ATOM 671 C C . ASP A 1 85 ? 5.093 -4.104 11.387 1.00 72.88 85 ASP A C 1
ATOM 673 O O . ASP A 1 85 ? 4.391 -4.384 12.360 1.00 72.88 85 ASP A O 1
ATOM 677 N N . GLU A 1 86 ? 5.145 -2.861 10.907 1.00 72.12 86 GLU A N 1
ATOM 678 C CA . GLU A 1 86 ? 4.360 -1.758 11.452 1.00 72.12 86 GLU A CA 1
ATOM 679 C C . GLU A 1 86 ? 2.870 -1.882 11.100 1.00 72.12 86 GLU A C 1
ATOM 681 O O . GLU A 1 86 ? 2.012 -1.602 11.943 1.00 72.12 86 GLU A O 1
ATOM 686 N N . ALA A 1 87 ? 2.552 -2.330 9.881 1.00 69.56 87 ALA A N 1
ATOM 687 C CA . ALA A 1 87 ? 1.174 -2.519 9.422 1.00 69.56 87 ALA A CA 1
ATOM 688 C C . ALA A 1 87 ? 0.459 -3.675 10.141 1.00 69.56 87 ALA A C 1
ATOM 690 O O . ALA A 1 87 ? -0.740 -3.590 10.402 1.00 69.56 87 ALA A O 1
ATOM 691 N N . LEU A 1 88 ? 1.197 -4.735 10.483 1.00 66.81 88 LEU A N 1
ATOM 692 C CA . LEU A 1 88 ? 0.724 -5.885 11.258 1.00 66.81 88 LEU A CA 1
ATOM 693 C C . LEU A 1 88 ? 0.871 -5.678 12.767 1.00 66.81 88 LEU A C 1
ATOM 695 O O . LEU A 1 88 ? 0.735 -6.638 13.529 1.00 66.81 88 LEU A O 1
ATOM 699 N N . SER A 1 89 ? 1.179 -4.458 13.222 1.00 64.06 89 SER A N 1
ATOM 700 C CA . SER A 1 89 ? 1.390 -4.220 14.643 1.00 64.06 89 SER A CA 1
ATOM 701 C C . SER A 1 89 ? 0.142 -4.610 15.444 1.00 64.06 89 SER A C 1
ATOM 703 O O . SER A 1 89 ? -0.887 -3.935 15.441 1.00 64.06 89 SER A O 1
ATOM 705 N N . GLN A 1 90 ? 0.279 -5.690 16.217 1.00 58.50 90 GLN A N 1
ATOM 706 C CA . GLN A 1 90 ? -0.739 -6.240 17.120 1.00 58.5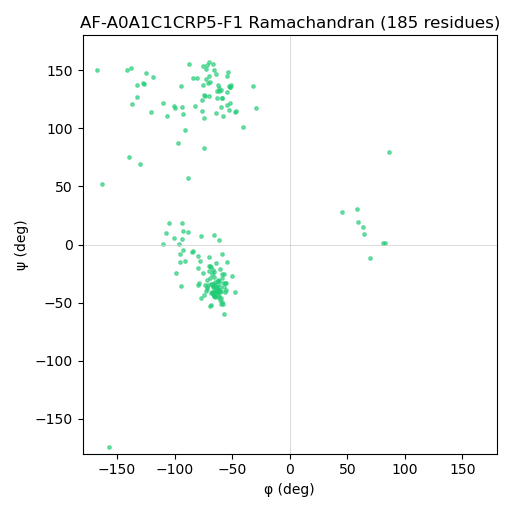0 90 GLN A CA 1
ATOM 707 C C . GLN A 1 90 ? -1.143 -5.265 18.234 1.00 58.50 90 GLN A C 1
ATOM 709 O O . GLN A 1 90 ? -1.906 -5.614 19.124 1.00 58.50 90 GLN A O 1
ATOM 714 N N . LYS A 1 91 ? -0.621 -4.036 18.233 1.00 68.00 91 LYS A N 1
ATOM 715 C CA . LYS A 1 91 ? -0.945 -3.015 19.222 1.00 68.00 91 LYS A CA 1
ATOM 716 C C . LYS A 1 91 ? -2.420 -2.625 19.154 1.00 68.00 91 LYS A C 1
ATOM 718 O O . LYS A 1 91 ? -3.026 -2.392 20.194 1.00 68.00 91 LYS A O 1
ATOM 723 N N . LEU A 1 92 ? -2.996 -2.552 17.952 1.00 70.12 92 LEU A N 1
ATOM 724 C CA . LEU A 1 92 ? -4.423 -2.272 17.799 1.00 70.12 92 LEU A CA 1
ATOM 725 C C . LEU A 1 92 ? -5.254 -3.456 18.308 1.00 70.12 92 LEU A C 1
ATOM 727 O O . LEU A 1 92 ? -6.077 -3.267 19.202 1.00 70.12 92 LEU A O 1
ATOM 731 N N . ASP A 1 93 ? -4.963 -4.666 17.834 1.00 71.56 93 ASP A N 1
ATOM 732 C CA . ASP A 1 93 ? -5.698 -5.870 18.240 1.00 71.56 93 ASP A CA 1
ATOM 733 C C . ASP A 1 93 ? -5.552 -6.164 19.741 1.00 71.56 93 ASP A C 1
ATOM 735 O O . ASP A 1 93 ? -6.523 -6.507 20.409 1.00 71.56 93 ASP A O 1
ATOM 739 N N . GLY A 1 94 ? -4.361 -5.953 20.303 1.00 74.94 94 GLY A N 1
ATOM 740 C CA . GLY A 1 94 ? -4.074 -6.103 21.728 1.00 74.94 94 GLY A CA 1
ATOM 741 C C . GLY A 1 94 ? -4.837 -5.099 22.589 1.00 74.94 94 GLY A C 1
ATOM 742 O O . GLY A 1 94 ? -5.462 -5.493 23.570 1.00 74.94 94 GLY A O 1
ATOM 743 N N . ASN A 1 95 ? -4.875 -3.822 22.190 1.00 74.00 95 ASN A N 1
ATOM 744 C CA . ASN A 1 95 ? -5.668 -2.810 22.895 1.00 74.00 95 ASN A CA 1
ATOM 745 C C . ASN A 1 95 ? -7.164 -3.147 22.874 1.00 74.00 95 ASN A C 1
ATOM 747 O O . ASN A 1 95 ? -7.861 -2.942 23.869 1.00 74.00 95 ASN A O 1
ATOM 751 N N . LEU A 1 96 ? -7.662 -3.659 21.748 1.00 76.75 96 LEU A N 1
ATOM 752 C CA . LEU A 1 96 ? -9.045 -4.099 21.618 1.00 76.75 96 LEU A CA 1
ATOM 753 C C . LEU A 1 96 ? -9.328 -5.325 22.502 1.00 76.75 96 LEU A C 1
ATOM 755 O O . LEU A 1 96 ? -10.352 -5.345 23.181 1.00 76.75 96 LEU A O 1
ATOM 759 N N . ALA A 1 97 ? -8.420 -6.303 22.544 1.00 77.81 97 ALA A N 1
ATOM 760 C CA . ALA A 1 97 ? -8.546 -7.492 23.386 1.00 77.81 97 ALA A CA 1
ATOM 761 C C . ALA A 1 97 ? -8.504 -7.163 24.890 1.00 77.81 97 ALA A C 1
ATOM 763 O O . ALA A 1 97 ? -9.254 -7.750 25.666 1.00 77.81 97 ALA A O 1
ATOM 764 N N . GLU A 1 98 ? -7.658 -6.216 25.303 1.00 82.69 98 GLU A N 1
ATOM 765 C CA . GLU A 1 98 ? -7.508 -5.815 26.706 1.00 82.69 98 GLU A CA 1
ATOM 766 C C . GLU A 1 98 ? -8.652 -4.911 27.184 1.00 82.69 98 GLU A C 1
ATOM 768 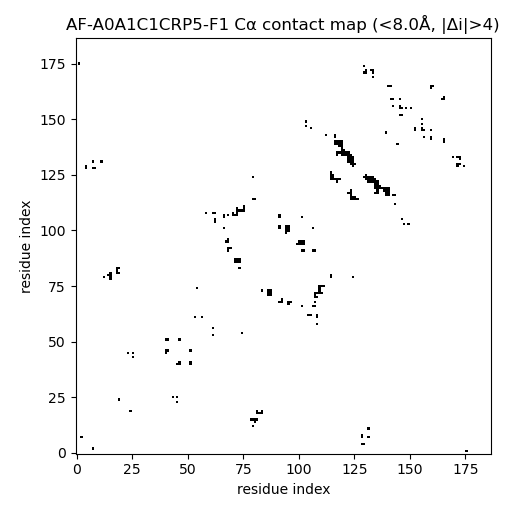O O . GLU A 1 98 ? -9.210 -5.113 28.262 1.00 82.69 98 GLU A O 1
ATOM 773 N N . THR A 1 99 ? -9.020 -3.899 26.393 1.00 83.38 99 THR A N 1
ATOM 774 C CA . THR A 1 99 ? -9.987 -2.873 26.823 1.00 83.38 99 THR A CA 1
ATOM 775 C C . THR A 1 99 ? -11.423 -3.164 26.390 1.00 83.38 99 THR A C 1
ATOM 777 O O . THR A 1 99 ? -12.356 -2.515 26.874 1.00 83.38 99 THR A O 1
ATOM 780 N N . GLY A 1 100 ? -11.614 -4.089 25.443 1.00 79.31 100 GLY A N 1
ATOM 781 C CA . GLY A 1 100 ? -12.892 -4.338 24.773 1.00 79.31 100 GLY A CA 1
ATOM 782 C C . GLY A 1 100 ? -13.384 -3.158 23.926 1.00 79.31 100 GLY A C 1
ATOM 783 O O . GLY A 1 100 ? -14.534 -3.153 23.488 1.00 79.31 100 GLY A O 1
ATOM 784 N N . LYS A 1 101 ? -12.556 -2.123 23.732 1.00 77.44 101 LYS A N 1
ATOM 785 C CA . LYS A 1 101 ? -12.914 -0.895 23.021 1.00 77.44 101 LYS A CA 1
ATOM 786 C C . LYS A 1 101 ? -11.886 -0.601 21.931 1.00 77.44 101 LYS A C 1
ATOM 788 O O . LYS A 1 101 ? -10.686 -0.724 22.166 1.00 77.44 101 LYS A O 1
ATOM 793 N N . PRO A 1 102 ? -12.326 -0.163 20.743 1.00 76.12 102 PRO A N 1
ATOM 794 C CA . PRO A 1 102 ? -11.392 0.312 19.739 1.00 76.12 102 PRO A CA 1
ATOM 795 C C . PRO A 1 102 ? -10.659 1.562 20.222 1.00 76.12 102 PRO A C 1
ATOM 797 O O . PRO A 1 102 ? -11.227 2.402 20.920 1.00 76.12 102 PRO A O 1
ATOM 800 N N . VAL A 1 103 ? -9.401 1.686 19.799 1.00 75.56 103 VAL A N 1
ATOM 801 C CA . VAL A 1 103 ? -8.520 2.812 20.151 1.00 75.56 103 VAL A CA 1
ATOM 802 C C . VAL A 1 103 ? -9.091 4.151 19.660 1.00 75.56 103 VAL A C 1
ATOM 804 O O . VAL A 1 103 ? -8.985 5.154 20.361 1.00 75.56 103 VAL A O 1
ATOM 807 N N . ASP A 1 104 ? -9.724 4.167 18.482 1.00 75.00 104 ASP A N 1
ATOM 808 C CA . ASP A 1 104 ? -10.318 5.357 17.867 1.00 75.00 104 ASP A CA 1
ATOM 809 C C . ASP A 1 104 ? -11.427 5.006 16.840 1.00 75.00 104 ASP A C 1
ATOM 811 O O . ASP A 1 104 ? -11.828 3.849 16.680 1.00 75.00 104 ASP A O 1
ATOM 815 N N . ARG A 1 105 ? -11.951 6.022 16.131 1.00 74.69 105 ARG A N 1
ATOM 816 C CA . ARG A 1 105 ? -13.022 5.863 15.122 1.00 74.69 105 ARG A CA 1
ATOM 817 C C . ARG A 1 105 ? -12.561 5.147 13.846 1.00 74.69 105 ARG A C 1
ATOM 819 O O . ARG A 1 105 ? -13.411 4.603 13.142 1.00 74.69 105 ARG A O 1
ATOM 826 N N . LEU A 1 106 ? -11.266 5.140 13.535 1.00 76.62 106 LEU A N 1
ATOM 827 C CA . LEU A 1 106 ? -10.697 4.524 12.328 1.00 76.62 106 LEU A CA 1
ATOM 828 C C . LEU A 1 106 ? -9.931 3.225 12.635 1.00 76.62 106 LEU A C 1
ATOM 830 O O . LEU A 1 106 ? -9.307 2.662 11.749 1.00 76.62 106 LEU A O 1
ATOM 834 N N . HIS A 1 107 ? -10.027 2.712 13.860 1.00 77.75 107 HIS A N 1
ATOM 835 C CA . HIS A 1 107 ? -9.346 1.510 14.332 1.00 77.75 107 HIS A CA 1
ATOM 836 C C . HIS A 1 107 ? -9.465 0.307 13.376 1.00 77.75 107 HIS A C 1
ATOM 838 O O . HIS A 1 107 ? -10.550 -0.242 13.183 1.00 77.75 107 HIS A O 1
ATOM 844 N N . GLY A 1 108 ? -8.343 -0.118 12.799 1.00 73.62 108 GLY A N 1
ATOM 845 C CA . GLY A 1 108 ? -8.294 -1.243 11.860 1.00 73.62 108 GLY A CA 1
ATOM 846 C C . GLY A 1 108 ? -8.707 -0.908 10.421 1.00 73.62 108 GLY A C 1
ATOM 847 O O . GLY A 1 108 ? -8.679 -1.799 9.582 1.00 73.62 108 GLY A O 1
ATOM 848 N N . LEU A 1 109 ? -9.058 0.346 10.103 1.00 76.88 109 LEU A N 1
ATOM 849 C CA . LEU A 1 109 ? -9.290 0.770 8.721 1.00 76.88 109 LEU A CA 1
ATOM 850 C C . LEU A 1 109 ? -7.939 0.947 7.999 1.00 76.88 109 LEU A C 1
ATOM 852 O O . LEU A 1 109 ? -7.121 1.752 8.459 1.00 76.88 109 LEU A O 1
ATOM 856 N N . PRO A 1 110 ? -7.706 0.279 6.855 1.00 72.38 110 PRO A N 1
ATOM 857 C CA . PRO A 1 110 ? -6.524 0.523 6.037 1.00 72.38 110 PRO A CA 1
ATOM 858 C C . PRO A 1 110 ? -6.521 1.962 5.499 1.00 72.38 110 PRO A C 1
ATOM 860 O O . PRO A 1 110 ? -7.483 2.398 4.862 1.00 72.38 110 PRO A O 1
ATOM 863 N N . VAL A 1 111 ? -5.438 2.714 5.731 1.00 75.69 111 VAL A N 1
ATOM 864 C CA . VAL A 1 111 ? -5.288 4.088 5.218 1.00 75.69 111 VAL A CA 1
ATOM 865 C C . VAL A 1 111 ? -4.061 4.212 4.332 1.00 75.69 111 VAL A C 1
ATOM 867 O O . VAL A 1 111 ? -2.926 4.121 4.798 1.00 75.69 111 VAL A O 1
ATOM 870 N N . GLY A 1 112 ? -4.302 4.476 3.046 1.00 74.19 112 GLY A N 1
ATOM 871 C CA . GLY A 1 112 ? -3.260 4.751 2.059 1.00 74.19 112 GLY A CA 1
ATOM 872 C C . GLY A 1 112 ? -2.512 6.027 2.381 1.00 74.19 112 GLY A C 1
ATOM 873 O O . GLY A 1 112 ? -3.082 7.112 2.274 1.00 74.19 112 GLY A O 1
ATOM 874 N N . ASN A 1 113 ? -1.230 5.909 2.724 1.00 75.62 113 ASN A N 1
ATOM 875 C CA . ASN A 1 113 ? -0.376 7.075 2.852 1.00 75.62 113 ASN A CA 1
ATOM 876 C C . ASN A 1 113 ? 0.368 7.352 1.541 1.00 75.62 113 ASN A C 1
ATOM 878 O O . ASN A 1 113 ? 1.174 6.544 1.084 1.00 75.62 113 ASN A O 1
ATOM 882 N N . LYS A 1 114 ? 0.121 8.517 0.940 1.00 80.69 114 LYS A N 1
ATOM 883 C CA . LYS A 1 114 ? 0.879 8.962 -0.233 1.00 80.69 114 LYS A CA 1
ATOM 884 C C . LYS A 1 114 ? 2.302 9.340 0.193 1.00 80.69 114 LYS A C 1
ATOM 886 O O . LYS A 1 114 ? 2.464 10.059 1.170 1.00 80.69 114 LYS A O 1
ATOM 891 N N . ASP A 1 115 ? 3.310 8.970 -0.600 1.00 78.25 115 ASP A N 1
ATOM 892 C CA . ASP A 1 115 ? 4.741 9.213 -0.310 1.00 78.25 115 ASP A CA 1
ATOM 893 C C . ASP A 1 115 ? 5.125 10.700 -0.133 1.00 78.25 115 ASP A C 1
ATOM 895 O O . ASP A 1 115 ? 6.220 11.014 0.301 1.00 78.25 115 ASP A O 1
ATOM 899 N N . ILE A 1 116 ? 4.228 11.649 -0.414 1.00 76.50 116 ILE A N 1
ATOM 900 C CA . ILE A 1 116 ? 4.441 13.069 -0.080 1.00 76.50 116 ILE A CA 1
ATOM 901 C C . ILE A 1 116 ? 4.379 13.347 1.434 1.00 76.50 116 ILE A C 1
ATOM 903 O O . ILE A 1 116 ? 4.815 14.402 1.902 1.00 76.50 116 ILE A O 1
ATOM 907 N N . PHE A 1 117 ? 3.791 12.433 2.206 1.00 75.88 117 PHE A N 1
ATOM 908 C CA . PHE A 1 117 ? 3.638 12.554 3.646 1.00 75.88 117 PHE A CA 1
AT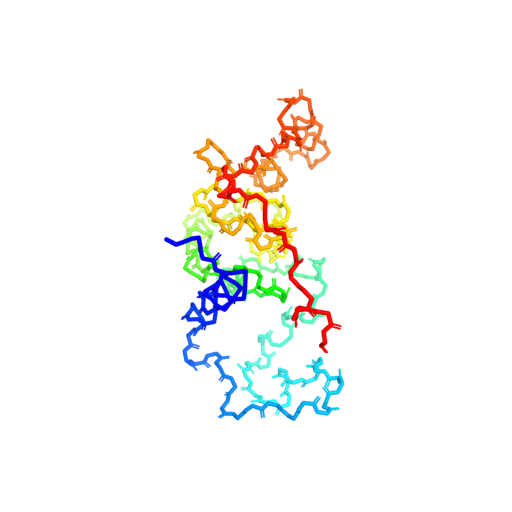OM 909 C C . PHE A 1 117 ? 4.712 11.733 4.349 1.00 75.88 117 PHE A C 1
ATOM 911 O O . PHE A 1 117 ? 4.759 10.508 4.260 1.00 75.88 117 PHE A O 1
ATOM 918 N N . HIS A 1 118 ? 5.556 12.437 5.091 1.00 74.56 118 HIS A N 1
ATOM 919 C CA . HIS A 1 118 ? 6.701 11.846 5.758 1.00 74.56 118 HIS A CA 1
ATOM 920 C C . HIS A 1 118 ? 6.268 11.044 6.980 1.00 74.56 118 HIS A C 1
ATOM 922 O O . HIS A 1 118 ? 5.567 11.563 7.851 1.00 74.56 118 HIS A O 1
ATOM 928 N N . ILE A 1 119 ? 6.732 9.801 7.051 1.00 76.94 119 ILE A N 1
ATOM 929 C CA . ILE A 1 119 ? 6.625 8.950 8.233 1.00 76.94 119 ILE A CA 1
ATOM 930 C C . ILE A 1 119 ? 7.921 9.113 9.028 1.00 76.94 119 ILE A C 1
ATOM 932 O O . ILE A 1 119 ? 9.006 9.141 8.444 1.00 76.94 119 ILE A O 1
ATOM 936 N N . LYS A 1 120 ? 7.814 9.252 10.354 1.00 77.25 120 LYS A N 1
ATOM 937 C CA . LYS A 1 120 ? 8.984 9.376 11.229 1.00 77.25 120 LYS A CA 1
ATOM 938 C C . LYS A 1 120 ? 9.974 8.233 10.976 1.00 77.25 120 LYS A C 1
ATOM 940 O O . LYS A 1 120 ? 9.559 7.080 10.882 1.00 77.25 120 LYS A O 1
ATOM 945 N N . ASP A 1 121 ? 11.261 8.565 10.888 1.00 80.75 121 ASP A N 1
ATOM 946 C CA . ASP A 1 121 ? 12.357 7.599 10.729 1.00 80.75 121 ASP A CA 1
ATOM 947 C C . ASP A 1 121 ? 12.256 6.721 9.460 1.00 80.75 121 ASP A C 1
ATOM 949 O O . ASP A 1 121 ? 12.869 5.655 9.385 1.00 80.75 121 ASP A O 1
ATOM 953 N N . LYS A 1 122 ? 11.478 7.146 8.450 1.00 81.44 122 LYS A N 1
ATOM 954 C CA . LYS A 1 122 ? 11.370 6.477 7.145 1.00 81.44 122 LYS A CA 1
ATOM 955 C C . LYS A 1 122 ? 11.833 7.393 6.016 1.00 81.44 122 LYS A C 1
ATOM 957 O O . LYS A 1 122 ? 11.586 8.601 6.035 1.00 81.44 122 LYS A O 1
ATOM 962 N N . ASN A 1 123 ? 12.465 6.795 5.008 1.00 82.00 123 ASN A N 1
ATOM 963 C CA . ASN A 1 123 ? 12.816 7.485 3.770 1.00 82.00 123 ASN A CA 1
ATOM 964 C C . ASN A 1 123 ? 11.552 7.811 2.964 1.00 82.00 123 ASN A C 1
ATOM 966 O O . ASN A 1 123 ? 10.659 6.973 2.846 1.00 82.00 123 ASN A O 1
ATOM 970 N N . SER A 1 124 ? 11.515 9.001 2.371 1.00 81.12 124 SER A N 1
ATOM 971 C CA . SER A 1 124 ? 10.493 9.422 1.411 1.00 81.12 124 SER A CA 1
ATOM 972 C C . SER A 1 124 ? 11.162 9.921 0.139 1.00 81.12 124 SER A C 1
ATOM 974 O O . SER A 1 124 ? 12.159 10.638 0.199 1.00 81.12 124 SER A O 1
ATOM 976 N N . THR A 1 125 ? 10.611 9.554 -1.017 1.00 81.06 125 THR A N 1
ATOM 977 C CA . T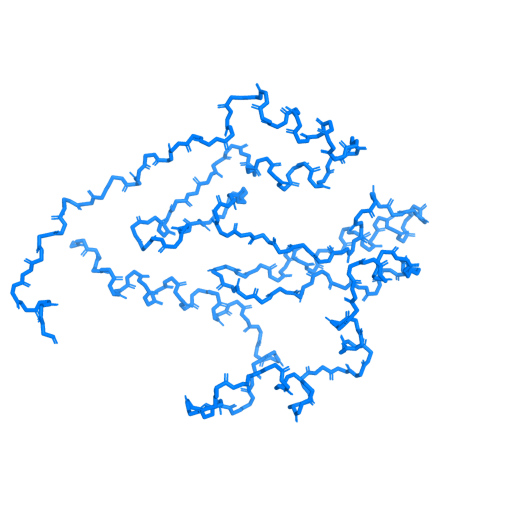HR A 1 125 ? 11.130 10.005 -2.319 1.00 81.06 125 THR A CA 1
ATOM 978 C C . THR A 1 125 ? 10.339 11.187 -2.872 1.00 81.06 125 THR A C 1
ATOM 980 O O . THR A 1 125 ? 10.832 11.921 -3.722 1.00 81.06 125 THR A O 1
ATOM 983 N N . MET A 1 126 ? 9.081 11.336 -2.451 1.00 80.88 126 MET A N 1
ATOM 984 C CA . MET A 1 126 ? 8.051 12.170 -3.078 1.00 80.88 126 MET A CA 1
ATOM 985 C C . MET A 1 126 ? 7.991 12.023 -4.616 1.00 80.88 126 MET A C 1
ATOM 987 O O . MET A 1 126 ? 7.610 12.958 -5.318 1.00 80.88 126 MET A O 1
ATOM 991 N N . GLY A 1 127 ? 8.376 10.858 -5.152 1.00 80.69 127 GLY A N 1
ATOM 992 C CA . GLY A 1 127 ? 8.468 10.589 -6.591 1.00 80.69 127 GLY A CA 1
ATOM 993 C C . GLY A 1 127 ? 9.763 11.056 -7.272 1.00 80.69 127 GLY A C 1
ATOM 994 O O . GLY A 1 127 ? 9.914 10.858 -8.475 1.00 80.69 127 GLY A O 1
ATOM 995 N N . CYS A 1 128 ? 10.712 11.635 -6.535 1.00 82.94 128 CYS A N 1
ATOM 996 C CA . CYS A 1 128 ? 11.991 12.116 -7.054 1.00 82.94 128 CYS A CA 1
ATOM 997 C C . CYS A 1 128 ? 13.148 11.232 -6.566 1.00 82.94 128 CYS A C 1
ATOM 999 O O . CYS A 1 128 ? 13.428 11.165 -5.369 1.00 82.94 128 CYS A O 1
ATOM 1001 N N . GLY A 1 129 ? 13.918 10.636 -7.485 1.00 82.12 129 GLY A N 1
ATOM 1002 C CA . GLY A 1 129 ? 15.112 9.848 -7.127 1.00 82.12 129 GLY A CA 1
ATOM 1003 C C . GLY A 1 129 ? 16.169 10.649 -6.34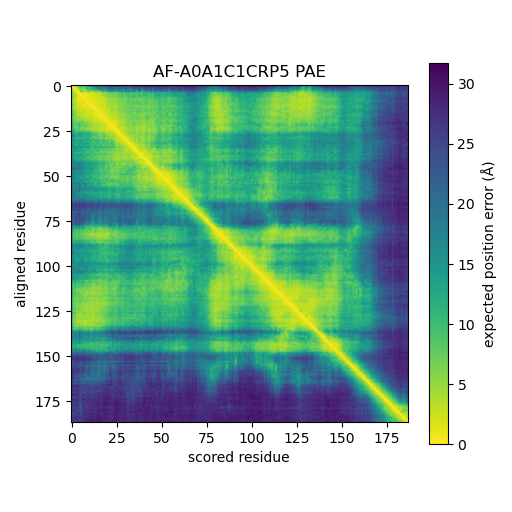7 1.00 82.12 129 GLY A C 1
ATOM 1004 O O . GLY A 1 129 ? 16.858 10.112 -5.480 1.00 82.12 129 GLY A O 1
ATOM 1005 N N . ALA A 1 130 ? 16.238 11.965 -6.571 1.00 84.75 130 ALA A N 1
ATOM 1006 C CA . ALA A 1 130 ? 17.097 12.880 -5.815 1.00 84.75 130 ALA A CA 1
ATOM 1007 C C . ALA A 1 130 ? 16.807 12.886 -4.302 1.00 84.75 130 ALA A C 1
ATOM 1009 O O . ALA A 1 130 ? 17.695 13.184 -3.506 1.00 84.75 130 ALA A O 1
ATOM 1010 N N . TRP A 1 131 ? 15.585 12.537 -3.899 1.00 83.50 131 TRP A N 1
ATOM 1011 C CA . TRP A 1 131 ? 15.143 12.570 -2.510 1.00 83.50 131 TRP A CA 1
ATOM 1012 C C . TRP A 1 131 ? 15.145 11.201 -1.829 1.00 83.50 131 TRP A C 1
ATOM 1014 O O . TRP A 1 131 ? 14.766 11.133 -0.671 1.00 83.50 131 TRP A O 1
ATOM 1024 N N . HIS A 1 132 ? 15.639 10.135 -2.465 1.00 81.62 132 HIS A N 1
ATOM 1025 C CA . HIS A 1 132 ? 15.579 8.761 -1.936 1.00 81.62 132 HIS A CA 1
ATOM 1026 C C . HIS A 1 132 ? 16.074 8.548 -0.488 1.00 81.62 132 HIS A C 1
ATOM 1028 O O . HIS A 1 132 ? 15.599 7.635 0.180 1.00 81.62 132 HIS A O 1
ATOM 1034 N N . ASN A 1 133 ? 16.996 9.380 0.011 1.00 82.06 133 ASN A N 1
ATOM 1035 C CA . ASN A 1 133 ? 17.520 9.319 1.385 1.00 82.06 133 ASN A CA 1
ATOM 1036 C C . ASN A 1 133 ? 16.964 10.416 2.308 1.00 82.06 133 ASN A C 1
ATOM 1038 O O . ASN A 1 133 ? 17.557 10.724 3.343 1.00 82.06 133 ASN A O 1
ATOM 1042 N N . THR A 1 134 ? 15.848 11.041 1.939 1.00 79.50 134 THR A N 1
ATOM 1043 C CA . THR A 1 134 ? 15.262 12.124 2.728 1.00 79.50 134 THR A CA 1
ATOM 1044 C C . THR A 1 134 ? 14.424 11.541 3.853 1.00 79.50 134 THR A C 1
ATOM 1046 O O . THR A 1 134 ? 13.460 10.819 3.609 1.00 79.50 134 THR A O 1
ATOM 1049 N N . GLN A 1 135 ? 14.797 11.859 5.091 1.00 73.94 135 GLN A N 1
ATOM 1050 C CA . GLN A 1 135 ? 14.136 11.385 6.306 1.00 73.94 135 GLN A CA 1
ATOM 1051 C C . GLN A 1 135 ? 13.722 12.563 7.179 1.00 73.94 135 GLN A C 1
ATOM 1053 O O . GLN A 1 135 ? 14.413 13.581 7.245 1.00 73.94 135 GLN A O 1
ATOM 1058 N N . THR A 1 136 ? 12.617 12.407 7.903 1.00 67.00 136 THR A N 1
ATOM 1059 C CA . THR A 1 136 ? 12.215 13.346 8.955 1.00 67.00 136 THR A CA 1
ATOM 1060 C C . THR A 1 136 ? 12.588 12.793 10.327 1.00 67.00 136 THR A C 1
ATOM 1062 O O . THR A 1 136 ? 12.079 11.747 10.721 1.00 67.00 136 THR A O 1
ATOM 1065 N N . SER A 1 137 ? 13.442 13.524 11.052 1.00 56.19 137 SER A N 1
ATOM 1066 C CA . SER A 1 137 ? 13.929 13.171 12.399 1.00 56.19 137 SER A CA 1
ATOM 1067 C C . SER A 1 137 ? 12.914 13.489 13.513 1.00 56.19 137 SER A C 1
ATOM 1069 O O . SER A 1 137 ? 12.819 12.779 14.511 1.00 56.19 137 SER A O 1
ATOM 1071 N N . THR A 1 138 ? 12.115 14.549 13.349 1.00 57.03 138 THR A N 1
ATOM 1072 C CA . THR A 1 138 ? 11.440 15.169 14.503 1.00 57.03 138 THR A CA 1
ATOM 1073 C C . THR A 1 138 ? 10.013 14.670 14.754 1.00 57.03 138 THR A C 1
ATOM 1075 O O . THR A 1 138 ? 9.609 14.551 15.907 1.00 57.03 138 THR A O 1
ATOM 1078 N N . SER A 1 139 ? 9.233 14.369 13.712 1.00 58.50 139 SER A N 1
ATOM 1079 C CA . SER A 1 139 ? 7.852 13.873 13.834 1.00 58.50 139 SER A CA 1
ATOM 1080 C C . SER A 1 139 ? 7.361 13.336 12.494 1.00 58.50 139 SER A C 1
ATOM 1082 O O . SER A 1 139 ? 7.759 13.853 11.447 1.00 58.50 139 SER A O 1
ATOM 1084 N N . THR A 1 140 ? 6.456 12.356 12.521 1.00 55.91 140 THR A N 1
ATOM 1085 C CA . THR A 1 140 ? 5.613 12.046 11.360 1.00 55.91 140 THR A CA 1
ATOM 1086 C C . THR A 1 140 ? 4.912 13.342 10.947 1.00 55.91 140 THR A C 1
ATOM 1088 O O . THR A 1 140 ? 4.414 14.081 11.798 1.00 55.91 140 THR A O 1
ATOM 1091 N N . ARG A 1 141 ? 4.934 13.704 9.658 1.00 56.59 141 ARG A N 1
ATOM 1092 C CA . ARG A 1 141 ? 4.250 14.929 9.227 1.00 56.59 141 ARG A CA 1
ATOM 1093 C C . ARG A 1 141 ? 2.738 14.735 9.314 1.00 56.59 141 ARG A C 1
ATOM 1095 O O . ARG A 1 141 ? 2.185 13.666 9.064 1.00 56.59 141 ARG A O 1
ATOM 1102 N N . ARG A 1 142 ? 2.084 15.838 9.666 1.00 60.94 142 ARG A N 1
ATOM 1103 C CA . ARG A 1 142 ? 0.826 15.880 10.415 1.00 60.94 142 ARG A CA 1
ATOM 1104 C C . ARG A 1 142 ? -0.400 15.147 9.860 1.00 60.94 142 ARG A C 1
ATOM 1106 O O . ARG A 1 142 ? -1.234 14.819 10.690 1.00 60.94 142 ARG A O 1
ATOM 1113 N N . PRO A 1 143 ? -0.588 14.871 8.555 1.00 61.28 143 PRO A N 1
ATOM 1114 C CA . PRO A 1 143 ? -1.803 14.181 8.114 1.00 61.28 143 PRO A CA 1
ATOM 1115 C C . PRO A 1 143 ? -2.008 12.818 8.780 1.00 61.28 143 PRO A C 1
ATOM 1117 O O . PRO A 1 143 ? -3.141 12.472 9.093 1.00 61.28 143 PRO A O 1
ATOM 1120 N N . ILE A 1 144 ? -0.929 12.094 9.086 1.00 65.88 144 ILE A N 1
ATOM 1121 C CA . ILE A 1 144 ? -1.011 10.814 9.805 1.00 65.88 144 ILE A CA 1
ATOM 1122 C C . ILE A 1 144 ? -1.308 11.041 11.292 1.00 65.88 144 ILE A C 1
ATOM 1124 O O . ILE A 1 144 ? -2.197 10.397 11.841 1.00 65.88 144 ILE A O 1
ATOM 1128 N N . ASP A 1 145 ? -0.656 12.015 11.928 1.00 66.56 145 ASP A N 1
ATOM 1129 C CA . ASP A 1 145 ? -0.946 12.371 13.324 1.00 66.56 145 ASP A CA 1
ATOM 1130 C C . ASP A 1 145 ? -2.391 12.875 13.496 1.00 66.56 145 ASP A C 1
ATOM 1132 O O . ASP A 1 145 ? -3.028 12.610 14.513 1.00 66.56 145 ASP A O 1
ATOM 1136 N N . CYS A 1 146 ? -2.944 13.572 12.494 1.00 64.50 146 CYS A N 1
ATOM 1137 C CA . CYS A 1 146 ? -4.349 13.976 12.459 1.00 64.50 146 CYS A CA 1
ATOM 1138 C C . CYS A 1 146 ? -5.287 12.773 12.445 1.00 64.50 146 CYS A C 1
ATOM 1140 O O . CYS A 1 146 ? -6.321 12.821 13.105 1.00 64.50 146 CYS A O 1
ATOM 1142 N N . LEU A 1 147 ? -4.943 11.728 11.687 1.00 64.19 147 LEU A N 1
ATOM 1143 C CA . LEU A 1 147 ? -5.728 10.496 11.621 1.00 64.19 147 LEU A CA 1
ATOM 1144 C C . LEU A 1 147 ? -5.698 9.734 12.950 1.00 64.19 147 LEU A C 1
ATOM 1146 O O . LEU A 1 147 ? -6.704 9.142 13.319 1.00 64.19 147 LEU A O 1
ATOM 1150 N N . MET A 1 148 ? -4.578 9.797 13.674 1.00 65.44 148 MET A N 1
ATOM 1151 C CA . MET A 1 148 ? -4.413 9.171 14.992 1.00 65.44 148 MET A CA 1
ATOM 1152 C C . MET A 1 148 ? -4.918 10.043 16.157 1.00 65.44 148 MET A C 1
ATOM 1154 O O . MET A 1 148 ? -4.917 9.609 17.309 1.00 65.44 148 MET A O 1
ATOM 1158 N N . SER A 1 149 ? -5.319 11.291 15.896 1.00 64.69 149 SER A N 1
ATOM 1159 C CA . SER A 1 149 ? -5.769 12.213 16.938 1.00 64.69 149 SER A CA 1
ATOM 1160 C C . SER A 1 149 ? -7.182 11.858 17.421 1.00 64.69 149 SER A C 1
ATOM 1162 O O . SER A 1 149 ? -8.073 11.655 16.597 1.00 64.69 149 SER A O 1
ATOM 1164 N N . PRO A 1 150 ? -7.457 11.886 18.741 1.00 66.06 150 PRO A N 1
ATOM 1165 C CA . PRO A 1 150 ? -8.813 11.700 19.263 1.00 66.06 150 PRO A CA 1
ATOM 1166 C C . PRO A 1 150 ? -9.747 12.887 18.962 1.00 66.06 150 PRO A C 1
ATOM 1168 O O . PRO A 1 150 ? -10.955 12.798 19.190 1.00 66.06 150 PRO A O 1
ATOM 1171 N N . ALA A 1 151 ? -9.214 14.018 18.484 1.00 68.38 151 ALA A N 1
ATOM 1172 C CA . ALA A 1 151 ? -10.008 15.191 18.139 1.00 68.38 151 ALA A CA 1
ATOM 1173 C C . ALA A 1 151 ? -10.838 14.963 16.856 1.00 68.38 151 ALA A C 1
ATOM 1175 O O . ALA A 1 151 ? -10.441 14.188 15.985 1.00 68.38 151 ALA A O 1
ATOM 1176 N N . PRO A 1 152 ? -11.972 15.670 16.670 1.00 72.12 152 PRO A N 1
ATOM 1177 C CA . PRO A 1 152 ? -12.704 15.644 15.406 1.00 72.12 152 PRO A CA 1
ATOM 1178 C C . PRO A 1 152 ? -11.777 15.969 14.227 1.00 72.12 152 PRO A C 1
ATOM 1180 O O . PRO A 1 152 ? -11.017 16.934 14.306 1.00 72.12 152 PRO A O 1
ATOM 1183 N N . LEU A 1 153 ? -11.878 15.219 13.121 1.00 69.06 153 LEU A N 1
ATOM 1184 C CA . LEU A 1 153 ? -10.989 15.352 11.952 1.00 69.06 153 LEU A CA 1
ATOM 1185 C C . LEU A 1 153 ? -10.806 16.804 11.493 1.00 69.06 153 LEU A C 1
ATOM 1187 O O . LEU A 1 153 ? -9.692 17.220 11.197 1.00 69.06 153 LEU A O 1
ATOM 1191 N N . HIS A 1 154 ? -11.879 17.600 11.491 1.00 73.12 154 HIS A N 1
ATOM 1192 C CA . HIS A 1 154 ? -11.812 19.018 11.140 1.00 73.12 154 HIS A CA 1
ATOM 1193 C C . HIS A 1 154 ? -10.905 19.820 12.089 1.00 73.12 154 HIS A C 1
ATOM 1195 O O . HIS A 1 154 ? -10.078 20.613 11.646 1.00 73.12 154 HIS A O 1
ATOM 1201 N N . GLN A 1 155 ? -11.016 19.590 13.396 1.00 71.50 155 GLN A N 1
ATOM 1202 C CA . GLN A 1 155 ? -10.209 20.271 14.405 1.00 71.50 155 GLN A CA 1
ATOM 1203 C C . GLN A 1 155 ? -8.758 19.780 14.391 1.00 71.50 155 GLN A C 1
ATOM 1205 O O . GLN A 1 155 ? -7.842 20.598 14.488 1.00 71.50 155 GLN A O 1
ATOM 1210 N N . ALA A 1 156 ? -8.541 18.473 14.213 1.00 67.69 156 ALA A N 1
ATOM 1211 C CA . ALA A 1 156 ? -7.211 17.894 14.034 1.00 67.69 156 ALA A CA 1
ATOM 1212 C C . ALA A 1 156 ? -6.514 18.485 12.796 1.00 67.69 156 ALA A C 1
ATOM 1214 O O . ALA A 1 156 ? -5.374 18.941 12.892 1.00 67.69 156 ALA A O 1
ATOM 1215 N N . PHE A 1 157 ? -7.228 18.574 11.669 1.00 68.00 157 PHE A N 1
ATOM 1216 C CA . PHE A 1 157 ? -6.755 19.193 10.430 1.00 68.00 157 PHE A CA 1
ATOM 1217 C C . PHE A 1 157 ? -6.399 20.671 10.636 1.00 68.00 157 PHE A C 1
ATOM 1219 O O . PHE A 1 157 ? -5.280 21.086 10.346 1.00 68.00 157 PHE A O 1
ATOM 1226 N N . LEU A 1 158 ? -7.297 21.474 11.217 1.00 70.00 158 LEU A N 1
ATOM 1227 C CA . LEU A 1 158 ? -7.018 22.889 11.494 1.00 70.00 158 LEU A CA 1
ATOM 1228 C C . LEU A 1 158 ? -5.809 23.081 12.421 1.00 70.00 158 LEU A C 1
ATOM 1230 O O . LEU A 1 158 ? -4.990 23.973 12.198 1.00 70.00 158 LEU A O 1
ATOM 1234 N N . THR A 1 159 ? -5.677 22.238 13.444 1.00 67.25 159 THR A N 1
ATOM 1235 C CA . THR A 1 159 ? -4.545 22.278 14.384 1.00 67.25 159 THR A CA 1
ATOM 1236 C C . THR A 1 159 ? -3.237 21.920 13.683 1.00 67.25 159 THR A C 1
ATOM 1238 O O . THR A 1 159 ? -2.194 22.513 13.966 1.00 67.25 159 THR A O 1
ATOM 1241 N N . ALA A 1 160 ? -3.281 20.998 12.719 1.00 63.75 160 ALA A N 1
ATOM 1242 C CA . ALA A 1 160 ? -2.130 20.665 11.899 1.00 63.75 160 ALA A CA 1
ATOM 1243 C C . ALA A 1 160 ? -1.680 21.814 10.991 1.00 63.75 160 ALA A C 1
ATOM 1245 O O . ALA A 1 160 ? -0.488 22.115 10.959 1.00 63.75 160 ALA A O 1
ATOM 1246 N N . PHE A 1 161 ? -2.609 22.499 10.320 1.00 61.72 161 PHE A N 1
ATOM 1247 C CA . PHE A 1 161 ? -2.270 23.627 9.445 1.00 61.72 161 PHE A CA 1
ATOM 1248 C C . PHE A 1 161 ? -1.803 24.871 10.214 1.00 61.72 161 PHE A C 1
ATOM 1250 O O . PHE A 1 161 ? -0.894 25.563 9.758 1.00 61.72 161 PHE A O 1
ATOM 1257 N N . ARG A 1 162 ? -2.360 25.147 11.403 1.00 60.88 162 ARG A N 1
ATOM 1258 C CA . ARG A 1 162 ? -1.960 26.308 12.225 1.00 60.88 162 ARG A CA 1
ATOM 1259 C C . ARG A 1 162 ? -0.530 26.228 12.762 1.00 60.88 162 ARG A C 1
ATOM 1261 O O . ARG A 1 162 ? 0.041 27.258 13.095 1.00 60.88 162 ARG A O 1
ATOM 1268 N N . GLY A 1 163 ? 0.052 25.034 12.850 1.00 55.78 163 GLY A N 1
ATOM 1269 C CA . GLY A 1 163 ? 1.373 24.824 13.441 1.00 55.78 163 GLY A CA 1
ATOM 1270 C C . GLY A 1 163 ? 2.578 25.222 12.581 1.00 55.78 163 GLY A C 1
ATOM 1271 O O . GLY A 1 163 ? 3.684 24.879 12.974 1.00 55.78 163 GLY A O 1
ATOM 1272 N N . GLY A 1 164 ? 2.406 25.862 11.416 1.00 47.19 164 GLY A N 1
ATOM 1273 C CA . GLY A 1 164 ? 3.511 26.413 10.600 1.00 47.19 164 GLY A CA 1
ATOM 1274 C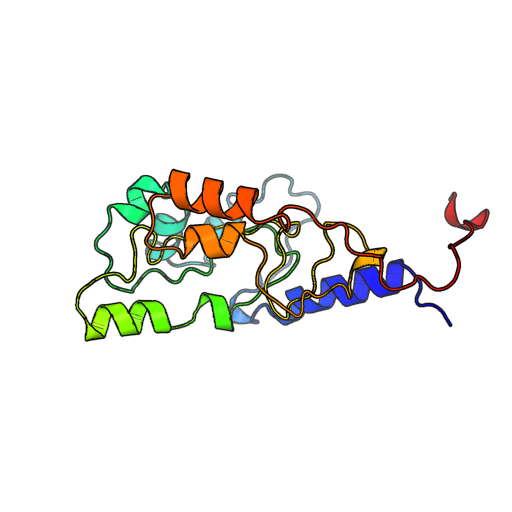 C . GLY A 1 164 ? 4.440 25.397 9.907 1.00 47.19 164 GLY A C 1
ATOM 1275 O O . GLY A 1 164 ? 5.192 25.755 9.007 1.00 47.19 164 GLY A O 1
ATOM 1276 N N . GLU A 1 165 ? 4.348 24.116 10.258 1.00 46.28 165 GLU A N 1
ATOM 1277 C CA . GLU A 1 165 ? 5.175 23.019 9.724 1.00 46.28 165 GLU A CA 1
ATOM 1278 C C . GLU A 1 165 ? 4.522 22.298 8.523 1.00 46.28 165 GLU A C 1
ATOM 1280 O O . GLU A 1 165 ? 5.021 21.281 8.042 1.00 46.28 165 GLU A O 1
ATOM 1285 N N . GLY A 1 166 ? 3.370 22.789 8.046 1.00 45.00 166 GLY A N 1
ATOM 1286 C CA . GLY A 1 166 ? 2.477 22.071 7.125 1.00 45.00 166 GLY A CA 1
ATOM 1287 C C . GLY A 1 166 ? 3.089 21.694 5.774 1.00 45.00 166 GLY A C 1
ATOM 1288 O O . GLY A 1 166 ? 2.608 20.768 5.128 1.00 45.00 166 GLY A O 1
ATOM 1289 N N . PHE A 1 167 ? 4.158 22.367 5.353 1.00 42.28 167 PHE A N 1
ATOM 1290 C CA . PHE A 1 167 ? 4.846 22.078 4.098 1.00 42.28 167 PHE A CA 1
ATOM 1291 C C . PHE A 1 167 ? 6.243 22.713 4.101 1.00 42.28 167 PHE A C 1
ATOM 1293 O O . PHE A 1 167 ? 6.574 23.473 3.201 1.00 42.28 167 PHE A O 1
ATOM 1300 N N . GLN A 1 168 ? 7.069 22.471 5.128 1.00 46.69 168 GLN A N 1
ATOM 1301 C CA . GLN A 1 168 ? 8.476 22.892 5.049 1.00 46.69 168 GLN A CA 1
ATOM 1302 C C . GLN A 1 168 ? 9.107 22.181 3.831 1.00 46.69 168 GLN A C 1
ATOM 1304 O O . GLN A 1 168 ? 9.095 20.936 3.801 1.00 46.69 168 GLN A O 1
ATOM 1309 N N . PRO A 1 169 ? 9.593 22.911 2.805 1.00 43.25 169 PRO A N 1
ATOM 1310 C CA . PRO A 1 169 ? 10.393 22.310 1.751 1.00 43.25 169 PRO A CA 1
ATOM 1311 C C . PRO A 1 169 ? 11.608 21.689 2.428 1.00 43.25 169 PRO A C 1
ATOM 1313 O O . PRO A 1 169 ? 12.290 22.348 3.210 1.00 43.25 169 PRO A O 1
ATOM 1316 N N . LEU A 1 170 ? 11.847 20.405 2.190 1.00 47.91 170 LEU A N 1
ATOM 1317 C CA . LEU A 1 170 ? 13.117 19.825 2.596 1.00 47.91 170 LEU A CA 1
ATOM 1318 C C . LEU A 1 170 ? 14.183 20.421 1.689 1.00 47.91 170 LEU A C 1
ATOM 1320 O O . LEU A 1 170 ? 14.044 20.384 0.465 1.00 47.91 170 LEU A O 1
ATOM 1324 N N . GLU A 1 171 ? 15.238 20.964 2.289 1.00 46.97 171 GLU A N 1
ATOM 1325 C CA . GLU A 1 171 ? 16.490 21.160 1.572 1.00 46.97 171 GLU A CA 1
ATOM 1326 C C . GLU A 1 171 ? 16.860 19.775 1.010 1.00 46.97 171 GLU A C 1
ATOM 1328 O O . GLU A 1 171 ? 16.954 18.824 1.798 1.00 46.97 171 GLU A O 1
ATOM 1333 N N . PRO A 1 172 ? 16.993 19.588 -0.319 1.00 44.53 172 PRO A N 1
ATOM 1334 C CA . PRO A 1 172 ? 17.468 18.314 -0.835 1.00 44.53 172 PRO A CA 1
ATOM 1335 C C . PRO A 1 172 ? 18.771 17.987 -0.110 1.00 44.53 172 PRO A C 1
ATOM 1337 O O . PRO A 1 172 ? 19.619 18.872 0.044 1.00 44.53 172 PRO A O 1
ATOM 1340 N N . ALA A 1 173 ? 18.937 16.739 0.342 1.00 48.94 173 ALA A N 1
ATOM 1341 C CA . ALA A 1 173 ? 20.239 16.269 0.797 1.00 48.94 173 ALA A CA 1
ATOM 1342 C C . ALA A 1 173 ? 21.253 16.712 -0.262 1.00 48.94 173 ALA A C 1
ATOM 1344 O O . ALA A 1 173 ? 21.086 16.346 -1.424 1.00 48.94 173 ALA A O 1
ATOM 1345 N N . ARG A 1 174 ? 22.182 17.604 0.122 1.00 40.34 174 ARG A N 1
ATOM 1346 C CA . ARG A 1 174 ? 23.052 18.371 -0.780 1.00 40.34 174 ARG A CA 1
ATOM 1347 C C . ARG A 1 174 ? 23.517 17.464 -1.918 1.00 40.34 174 ARG A C 1
ATOM 1349 O O . ARG A 1 174 ? 24.388 16.622 -1.704 1.00 40.34 174 ARG A O 1
ATOM 1356 N N . LEU A 1 175 ? 22.892 17.593 -3.091 1.00 39.00 175 LEU A N 1
ATOM 1357 C CA . LEU A 1 175 ? 23.228 16.745 -4.226 1.00 39.00 175 LEU A CA 1
ATOM 1358 C C . LEU A 1 175 ? 24.716 16.977 -4.525 1.00 39.00 175 LEU A C 1
ATOM 1360 O O . LEU A 1 175 ? 25.143 18.139 -4.572 1.00 39.00 175 LEU A O 1
ATOM 1364 N N . PRO A 1 176 ? 25.533 15.925 -4.723 1.00 39.28 176 PRO A N 1
ATOM 1365 C CA . PRO A 1 176 ? 26.783 16.101 -5.445 1.00 39.28 176 PRO A CA 1
ATOM 1366 C C . PRO A 1 176 ? 26.452 16.821 -6.757 1.00 39.28 176 PRO A C 1
ATOM 1368 O O . PRO A 1 176 ? 25.410 16.539 -7.344 1.00 39.28 176 PRO A O 1
ATOM 1371 N N . GLN A 1 177 ? 27.286 17.796 -7.130 1.00 43.94 177 GLN A N 1
ATOM 1372 C CA . GLN A 1 177 ? 27.033 18.804 -8.167 1.00 43.94 177 GLN A CA 1
ATOM 1373 C C . GLN A 1 177 ? 26.148 18.337 -9.333 1.00 43.94 177 GLN A C 1
ATOM 1375 O O . GLN A 1 177 ? 26.328 17.242 -9.858 1.00 43.94 177 GLN A O 1
ATOM 1380 N N . GLN A 1 178 ? 25.214 19.220 -9.711 1.00 43.03 178 GLN A N 1
ATOM 1381 C CA . GLN A 1 178 ? 24.216 19.063 -10.771 1.00 43.03 178 GLN A CA 1
ATOM 1382 C C . GLN A 1 178 ? 24.694 18.153 -11.909 1.00 43.03 178 GLN A C 1
ATOM 1384 O O . GLN A 1 178 ? 25.647 18.474 -12.619 1.00 43.03 178 GLN A O 1
ATOM 1389 N N . TYR A 1 179 ? 23.989 17.035 -12.087 1.00 50.25 179 TYR A N 1
ATOM 1390 C CA . TYR A 1 179 ? 24.120 16.187 -13.262 1.00 50.25 179 TYR A CA 1
ATOM 1391 C C . TYR A 1 179 ? 23.954 17.047 -14.516 1.00 50.25 179 TYR A C 1
ATOM 1393 O O . TYR A 1 179 ? 22.896 17.642 -14.725 1.00 50.25 179 TYR A O 1
ATOM 1401 N N . THR A 1 180 ? 25.009 17.154 -15.318 1.00 44.34 180 THR A N 1
ATOM 1402 C CA . THR A 1 180 ? 24.949 17.794 -16.632 1.00 44.34 180 THR A CA 1
ATOM 1403 C C . THR A 1 180 ? 24.660 16.682 -17.638 1.00 44.34 180 THR A C 1
ATOM 1405 O O . THR A 1 180 ? 25.517 15.812 -17.789 1.00 44.34 180 THR A O 1
ATOM 1408 N N . PRO A 1 181 ? 23.481 16.653 -18.287 1.00 42.88 181 PRO A N 1
ATOM 1409 C CA . PRO A 1 181 ? 23.161 15.607 -19.252 1.00 42.88 181 PRO A CA 1
ATOM 1410 C C . PRO A 1 181 ? 24.188 15.615 -20.383 1.00 42.88 181 PRO A C 1
ATOM 1412 O O . PRO A 1 181 ? 24.420 16.656 -21.007 1.00 42.88 181 PRO A O 1
ATOM 1415 N N . THR A 1 182 ? 24.816 14.474 -20.646 1.00 48.78 182 THR A N 1
ATOM 1416 C CA . THR A 1 182 ? 25.669 14.299 -21.823 1.00 48.78 182 THR A CA 1
ATOM 1417 C C . THR A 1 182 ? 24.813 13.854 -23.008 1.00 48.78 182 THR A C 1
ATOM 1419 O O . THR A 1 182 ? 23.744 13.274 -22.843 1.00 48.78 182 THR A O 1
ATOM 1422 N N . GLN A 1 183 ? 25.278 14.119 -24.237 1.00 51.00 183 GLN A N 1
ATOM 1423 C CA . GLN A 1 183 ? 24.580 13.749 -25.485 1.00 51.00 183 GLN A CA 1
ATOM 1424 C C . GLN A 1 183 ? 24.220 12.254 -25.596 1.00 51.00 183 GLN A C 1
ATOM 1426 O O . GLN A 1 183 ? 23.419 11.881 -26.450 1.00 51.00 183 GLN A O 1
ATOM 1431 N N . GLU A 1 184 ? 24.814 11.409 -24.757 1.00 51.09 184 GLU A N 1
ATOM 1432 C CA . GLU A 1 184 ? 24.568 9.972 -24.692 1.00 51.09 184 GLU A CA 1
ATOM 1433 C C . GLU A 1 184 ? 23.231 9.628 -24.007 1.00 51.09 184 GLU A C 1
ATOM 1435 O O . GLU A 1 184 ? 22.629 8.619 -24.354 1.00 51.09 184 GLU A O 1
ATOM 1440 N N . ASP A 1 185 ? 22.703 10.504 -23.142 1.00 53.03 185 ASP A N 1
ATOM 1441 C CA . ASP A 1 185 ? 21.403 10.320 -22.469 1.00 53.03 185 ASP A CA 1
ATOM 1442 C C . ASP A 1 185 ? 20.191 10.664 -23.352 1.00 53.03 185 ASP A C 1
ATOM 1444 O O . ASP A 1 185 ? 19.047 10.439 -22.963 1.00 53.03 185 ASP A O 1
ATOM 1448 N N . ALA A 1 186 ? 20.425 11.271 -24.520 1.00 47.56 186 ALA A N 1
ATOM 1449 C CA . ALA A 1 186 ? 19.379 11.726 -25.438 1.00 47.56 186 ALA A CA 1
ATOM 1450 C C . ALA A 1 186 ? 19.008 10.686 -26.516 1.00 47.56 186 ALA A C 1
ATOM 1452 O O . ALA A 1 186 ? 18.338 11.036 -27.491 1.00 47.56 186 ALA A O 1
ATOM 1453 N N . ARG A 1 187 ? 19.465 9.437 -26.375 1.00 41.34 187 ARG A N 1
ATOM 1454 C CA . ARG A 1 187 ? 19.117 8.308 -27.250 1.00 41.34 187 ARG A CA 1
ATOM 1455 C C . ARG A 1 187 ? 18.329 7.260 -26.485 1.00 41.34 187 ARG A C 1
ATOM 1457 O O . ARG A 1 187 ? 17.414 6.691 -27.116 1.00 41.34 187 ARG A O 1
#

Sequence (187 aa):
MAQNWQQIASTTQETPLNCIPKVWRLPQPLDHSLIEVRSVPRTRGLRTEEQLDVTEQTASEQVARPRDGKLSSAEINCLTAFFPDEALSQKLDGNLAETGKPVDRLHGLPVGNKDIFHIKDKNSTMGCGAWHNTQTSTSTRRPIDCLMSPAPLHQAFLTAFRGGEGFQPLEPARLPQQYTPTQEDAR

Secondary structure (DSSP, 8-state):
-PPPHHHHHHHHHHHHHHHS-GGGS-SSPPPTT----TTHHHHTT-S-HHHHHHHHS-HHHHHHS---S---S---S--SS--HHHHT-THHHHHHHHHSS-SSTTTT------TTSPPBT-EE-TT-GGGTTEEBSS---THHHHHH-SS-HHHHHHHHHHTS-TTPPPPP---SS-----GGGG-

Foldseek 3Di:
DADDLVNLVVVLVVQQVVVDDPLQDQPDDDPPPDPDCPCVCVVRVSDDPVVVVVLPDDLVVVLPDPPQVPQQLQDDPDPSDHDNCVSRPCPQVVCCVVVVDGLASCRSPHDDDQLLWAAAPDQGQNPPSLRRRPHDPPHGQQVVVLVNDNDDSVVSVVVSVVPPVNCDPDPRPPRDPDDDDDPVVVD

Organism: NCBI:txid86049

pLDDT: mean 70.47, std 14.23, range [39.0, 90.12]